Protein AF-A0A9D3Z252-F1 (afdb_monomer_lite)

Sequence (325 aa):
MADLLHVSDSSVKRRLRTFGLKLRQTFSVLSNDALDDLVREVTQGNPSLGQRMVQGLLQSRGHKVQRQRVADSLIRVDAAAVALRWCHSIRRPVYKVAAPNSLWHIDGNHKLIRVRSDKGRKNTGVGAFMISYQGPGRGSFITGKSVHNQTIKRLWRDMYSACTNVFHQLFQQLEETSRLDLSSEVHMWCLHLVYVPLIQRALDRFRDRWNCHRLSEERGRTPTQLYLQGMIEHAGRGHRGVDDMFFEPQEEQLSVSEEDYGEDEEAPVASANDDKLQVSSVTMPIDHEQMAELTNIIRPLYSEDGLAVDLFEQAVSFCSQALNI

Foldseek 3Di:
DCVVVVHDPVVVVVVCVVVVNDPPPDQDPDDLVRLLVLLLVVCVVPLLDDLVRSQVVCVVVVHHHDSVSSVVSNCVNCVPSVVVNVVPDLDDDDDDAPFPQREDEDDDDDDGQAYEDEPDPPCVVVVVVQCVVVHHPPNSYHYDHVSVVRVVVVVVVCCCVQAVVVVVVVVVVCVVVVVADPVDLLLVVLCCVQCVVLSVVSVVVCVVCQQCAFDVVVVGHGVVRRNVVRLVVCAPVPPCSSPVVPDPPDVVVPPPDPVVPDPPPVPPPPPPPPPPPPPPDSDDLADPVLVVVLCVVQDNVPDPVSNCSVSSSVSSVSSCVRVVD

Structure (mmCIF, N/CA/C/O backbone):
data_AF-A0A9D3Z252-F1
#
_entry.id   AF-A0A9D3Z252-F1
#
loop_
_atom_site.group_PDB
_atom_site.id
_atom_site.type_symbol
_atom_site.label_atom_id
_atom_site.label_alt_id
_atom_site.label_comp_id
_atom_site.label_asym_id
_atom_site.label_entity_id
_atom_site.label_seq_id
_atom_site.pdbx_PDB_ins_code
_atom_site.Cartn_x
_atom_site.Cartn_y
_atom_site.Cartn_z
_atom_site.occupancy
_atom_site.B_iso_or_equiv
_atom_site.auth_seq_id
_atom_site.auth_comp_id
_atom_site.auth_asym_id
_atom_site.auth_atom_id
_atom_site.pdbx_PDB_model_num
ATOM 1 N N . MET A 1 1 ? -33.526 -7.708 3.276 1.00 54.16 1 MET A N 1
ATOM 2 C CA . MET A 1 1 ? -34.350 -7.398 4.471 1.00 54.16 1 MET A CA 1
ATOM 3 C C . MET A 1 1 ? -35.097 -6.078 4.282 1.00 54.16 1 MET A C 1
ATOM 5 O O . MET A 1 1 ? -36.293 -6.078 4.503 1.00 54.16 1 MET A O 1
ATOM 9 N N . ALA A 1 2 ? -34.447 -5.000 3.822 1.00 59.88 2 ALA A N 1
ATOM 10 C CA . ALA A 1 2 ? -35.113 -3.736 3.476 1.00 59.88 2 ALA A CA 1
ATOM 11 C C . ALA A 1 2 ? -36.155 -3.880 2.350 1.00 59.88 2 ALA A C 1
ATOM 13 O O . ALA A 1 2 ? -37.301 -3.484 2.543 1.00 59.88 2 ALA A O 1
ATOM 14 N N . ASP A 1 3 ? -35.807 -4.578 1.263 1.00 64.50 3 ASP A N 1
ATOM 15 C CA . ASP A 1 3 ? -36.747 -4.861 0.163 1.00 64.50 3 ASP A CA 1
ATOM 16 C C . ASP A 1 3 ? -37.937 -5.726 0.599 1.00 64.50 3 ASP A C 1
ATOM 18 O O . ASP A 1 3 ? -39.068 -5.480 0.203 1.00 64.50 3 ASP A O 1
ATOM 22 N N . LEU A 1 4 ? -37.689 -6.705 1.477 1.00 75.62 4 LEU A N 1
ATOM 23 C CA . LEU A 1 4 ? -38.718 -7.588 2.041 1.00 75.62 4 LEU A CA 1
ATOM 24 C C . LEU A 1 4 ? -39.701 -6.828 2.950 1.00 75.62 4 LEU A C 1
ATOM 26 O O . LEU A 1 4 ? -40.851 -7.219 3.096 1.00 75.62 4 LEU A O 1
ATOM 30 N N . LEU A 1 5 ? -39.223 -5.764 3.597 1.00 79.00 5 LEU A N 1
ATOM 31 C CA . LEU A 1 5 ? -39.992 -4.941 4.526 1.00 79.00 5 LEU A CA 1
ATOM 32 C C . LEU A 1 5 ? -40.543 -3.670 3.860 1.00 79.00 5 LEU A C 1
ATOM 34 O O . LEU A 1 5 ? -41.139 -2.853 4.555 1.00 79.00 5 LEU A O 1
ATOM 38 N N . HIS A 1 6 ? -40.330 -3.486 2.549 1.00 83.56 6 HIS A N 1
ATOM 39 C CA . HIS A 1 6 ? -40.709 -2.290 1.787 1.00 83.56 6 HIS A CA 1
ATOM 40 C C . HIS A 1 6 ? -40.302 -0.966 2.461 1.00 83.56 6 HIS A C 1
ATOM 42 O O . HIS A 1 6 ? -41.039 0.019 2.446 1.00 83.56 6 HIS A O 1
ATOM 48 N N . VAL A 1 7 ? -39.115 -0.931 3.069 1.00 89.06 7 VAL A N 1
ATOM 49 C CA . VAL A 1 7 ? -38.575 0.260 3.743 1.00 89.06 7 VAL A CA 1
ATOM 50 C C . VAL A 1 7 ? -37.171 0.568 3.254 1.00 89.06 7 VAL A C 1
ATOM 52 O O . VAL A 1 7 ? -36.450 -0.311 2.794 1.00 89.06 7 VAL A O 1
ATOM 55 N N . SER A 1 8 ? -36.748 1.824 3.412 1.00 81.88 8 SER A N 1
ATOM 56 C CA . SER A 1 8 ? -35.377 2.215 3.093 1.00 81.88 8 SER A CA 1
ATOM 57 C C . SER A 1 8 ? -34.360 1.497 3.984 1.00 81.88 8 SER A C 1
ATOM 59 O O . SER A 1 8 ? -34.575 1.295 5.184 1.00 81.88 8 SER A O 1
ATOM 61 N N . ASP A 1 9 ? -33.203 1.172 3.412 1.00 68.12 9 ASP A N 1
ATOM 62 C CA . ASP A 1 9 ? -32.090 0.516 4.108 1.00 68.12 9 ASP A CA 1
ATOM 63 C C . ASP A 1 9 ? -31.630 1.329 5.342 1.00 68.12 9 ASP A C 1
ATOM 65 O O . ASP A 1 9 ? -31.300 0.787 6.402 1.00 68.12 9 ASP A O 1
ATOM 69 N N . SER A 1 10 ? -31.730 2.659 5.247 1.00 72.75 10 SER A N 1
ATOM 70 C CA . SER A 1 10 ? -31.522 3.618 6.338 1.00 72.75 10 SER A CA 1
ATOM 71 C C . SER A 1 10 ? -32.511 3.433 7.492 1.00 72.75 10 SER A C 1
ATOM 73 O O . SER A 1 10 ? -32.122 3.517 8.658 1.00 72.75 10 SER A O 1
ATOM 75 N N . SER A 1 11 ? -33.780 3.135 7.195 1.00 80.06 11 SER A N 1
ATOM 76 C CA . SER A 1 11 ? -34.806 2.877 8.211 1.00 80.06 11 SER A CA 1
ATOM 77 C C . SER A 1 11 ? -34.541 1.580 8.966 1.00 80.06 11 SER A C 1
ATOM 79 O O . SER A 1 11 ? -34.680 1.558 10.190 1.00 80.06 11 SER A O 1
ATOM 81 N N . VAL A 1 12 ? -34.089 0.532 8.271 1.00 75.94 12 VAL A N 1
ATOM 82 C CA . VAL A 1 12 ? -33.684 -0.738 8.893 1.00 75.94 12 VAL A CA 1
ATOM 83 C C . VAL A 1 12 ? -32.469 -0.525 9.797 1.00 75.94 12 VAL A C 1
ATOM 85 O O . VAL A 1 12 ? -32.511 -0.871 10.975 1.00 75.94 12 VAL A O 1
ATOM 88 N N . LYS A 1 13 ? -31.411 0.132 9.299 1.00 72.12 13 LYS A N 1
ATOM 89 C CA . LYS A 1 13 ? -30.195 0.439 10.080 1.00 72.12 13 LYS A CA 1
ATOM 90 C C . LYS A 1 13 ? -30.473 1.340 11.286 1.00 72.12 13 LYS A C 1
ATOM 92 O O . LYS A 1 13 ? -29.833 1.187 12.326 1.00 72.12 13 LYS A O 1
ATOM 97 N N . ARG A 1 14 ? -31.416 2.280 11.168 1.00 79.06 14 ARG A N 1
ATOM 98 C CA . ARG A 1 14 ? -31.871 3.126 12.281 1.00 79.06 14 ARG A CA 1
ATOM 99 C C . ARG A 1 14 ? -32.615 2.302 13.329 1.00 79.06 14 ARG A C 1
ATOM 101 O O . ARG A 1 14 ? -32.249 2.369 14.492 1.00 79.06 14 ARG A O 1
ATOM 108 N N . ARG A 1 15 ? -33.594 1.483 12.922 1.00 78.00 15 ARG A N 1
ATOM 109 C CA . ARG A 1 15 ? -34.358 0.598 13.823 1.00 78.00 15 ARG A CA 1
ATOM 110 C C . ARG A 1 15 ? -33.442 -0.381 14.558 1.00 78.00 15 ARG A C 1
ATOM 112 O O . ARG A 1 15 ? -33.569 -0.531 15.766 1.00 78.00 15 ARG A O 1
ATOM 119 N N . LEU A 1 16 ? -32.480 -0.979 13.854 1.00 75.44 16 LEU A N 1
ATOM 120 C CA . LEU A 1 16 ? -31.465 -1.851 14.449 1.00 75.44 16 LEU A CA 1
ATOM 121 C C . LEU A 1 16 ? -30.663 -1.130 15.545 1.00 75.44 16 LEU A C 1
ATOM 123 O O . LEU A 1 16 ? -30.487 -1.679 16.627 1.00 75.44 16 LEU A O 1
ATOM 127 N N . ARG A 1 17 ? -30.256 0.127 15.314 1.00 74.81 17 ARG A N 1
ATOM 128 C CA . ARG A 1 17 ? -29.604 0.963 16.338 1.00 74.81 17 ARG A CA 1
ATOM 129 C C . ARG A 1 17 ? -30.532 1.293 17.512 1.00 74.81 17 ARG A C 1
ATOM 131 O O . ARG A 1 17 ? -30.117 1.133 18.652 1.00 74.81 17 ARG A O 1
ATOM 138 N N . THR A 1 18 ? -31.779 1.691 17.249 1.00 83.88 18 THR A N 1
ATOM 139 C CA . THR A 1 18 ? -32.772 2.045 18.283 1.00 83.88 18 THR A CA 1
ATOM 140 C C . THR A 1 18 ? -33.078 0.885 19.230 1.00 83.88 18 THR A C 1
ATOM 142 O O . THR A 1 18 ? -33.232 1.103 20.424 1.00 83.88 18 THR A O 1
ATOM 145 N N . PHE A 1 19 ? -33.140 -0.344 18.715 1.00 79.44 19 PHE A N 1
ATOM 146 C CA . PHE A 1 19 ? -33.404 -1.539 19.523 1.00 79.44 19 PHE A CA 1
ATOM 147 C C . PHE A 1 19 ? -32.130 -2.217 20.054 1.00 79.44 19 PHE A C 1
ATOM 149 O O . PHE A 1 19 ? -32.208 -3.315 20.595 1.00 79.44 19 PHE A O 1
ATOM 156 N N . GLY A 1 20 ? -30.947 -1.612 19.876 1.00 65.88 20 GLY A N 1
ATOM 157 C CA . GLY A 1 20 ? -29.674 -2.208 20.301 1.00 65.88 20 GLY A CA 1
ATOM 158 C C . GLY A 1 20 ? -29.298 -3.498 19.554 1.00 65.88 20 GLY A C 1
ATOM 159 O O . GLY A 1 20 ? -28.381 -4.209 19.961 1.00 65.88 20 GLY A O 1
ATOM 160 N N . LEU A 1 21 ? -29.976 -3.800 18.445 1.00 64.94 21 LEU A N 1
ATOM 161 C CA . LEU A 1 21 ? -29.757 -4.984 17.622 1.00 64.94 21 LEU A CA 1
ATOM 162 C C . LEU A 1 21 ? -28.558 -4.741 16.701 1.00 64.94 21 LEU A C 1
ATOM 164 O O . LEU A 1 21 ? -28.658 -4.129 15.635 1.00 64.94 21 LEU A O 1
ATOM 168 N N . LYS A 1 22 ? -27.381 -5.224 17.098 1.00 55.50 22 LYS A N 1
ATOM 169 C CA . LYS A 1 22 ? -26.180 -5.140 16.259 1.00 55.50 22 LYS A CA 1
ATOM 170 C C . LYS A 1 22 ? -26.263 -6.205 15.155 1.00 55.50 22 LYS A C 1
ATOM 172 O O . LYS A 1 22 ? -26.254 -7.389 15.456 1.00 55.50 22 LYS A O 1
ATOM 177 N N . LEU A 1 23 ? -26.171 -5.828 13.872 1.00 52.38 23 LEU A N 1
ATOM 178 C CA . LEU A 1 23 ? -25.922 -6.761 12.736 1.00 52.38 23 LEU A CA 1
ATOM 179 C C . LEU A 1 23 ? -24.658 -7.638 12.936 1.00 52.38 23 LEU A C 1
ATOM 181 O O . LEU A 1 23 ? -24.450 -8.654 12.265 1.00 52.38 23 LEU A O 1
ATOM 185 N N . ARG A 1 24 ? -23.780 -7.213 13.856 1.00 46.78 24 ARG A N 1
ATOM 186 C CA . ARG A 1 24 ? -22.581 -7.924 14.319 1.00 46.78 24 ARG A CA 1
ATOM 187 C C . ARG A 1 24 ? -22.877 -9.073 15.296 1.00 46.78 24 ARG A C 1
ATOM 189 O O . ARG A 1 24 ? -22.020 -9.935 15.452 1.00 46.78 24 ARG A O 1
ATOM 196 N N . GLN A 1 25 ? -24.058 -9.143 15.909 1.00 50.38 25 GLN A N 1
ATOM 197 C CA . GLN A 1 25 ? -24.448 -10.242 16.794 1.00 50.38 25 GLN A CA 1
ATOM 198 C C . GLN A 1 25 ? -25.076 -11.382 15.999 1.00 50.38 25 GLN A C 1
ATOM 200 O O . GLN A 1 25 ? -26.289 -11.456 15.854 1.00 50.38 25 GLN A O 1
ATOM 205 N N . THR A 1 26 ? -24.224 -12.246 15.458 1.00 61.97 26 THR A N 1
ATOM 206 C CA . THR A 1 26 ? -24.407 -13.711 15.420 1.00 61.97 26 THR A CA 1
ATOM 207 C C . THR A 1 26 ? -23.251 -14.277 14.607 1.00 61.97 26 THR A C 1
ATOM 209 O O . THR A 1 26 ? -23.408 -14.732 13.477 1.00 61.97 26 THR A O 1
ATOM 212 N N . PHE A 1 27 ? -22.032 -14.207 15.155 1.00 64.12 27 PHE A N 1
ATOM 213 C CA . PHE A 1 27 ? -21.094 -15.265 14.794 1.00 64.12 27 PHE A CA 1
ATOM 214 C C . PHE A 1 27 ? -21.720 -16.568 15.277 1.00 64.12 27 PHE A C 1
ATOM 216 O O . PHE A 1 27 ? -22.252 -16.624 16.387 1.00 64.12 27 PHE A O 1
ATOM 223 N N . SER A 1 28 ? -21.725 -17.582 14.425 1.00 71.50 28 SER A N 1
ATOM 224 C CA . SER A 1 28 ? -22.259 -18.880 14.800 1.00 71.50 28 SER A CA 1
ATOM 225 C C . SER A 1 28 ? -21.453 -19.404 15.986 1.00 71.50 28 SER A C 1
ATOM 227 O O . SER A 1 28 ? -20.218 -19.402 15.955 1.00 71.50 28 SER A O 1
ATOM 229 N N . VAL A 1 29 ? -22.147 -19.844 17.036 1.00 78.31 29 VAL A N 1
ATOM 230 C CA . VAL A 1 29 ? -21.524 -20.534 18.169 1.00 78.31 29 VAL A CA 1
ATOM 231 C C . VAL A 1 29 ? -21.153 -21.938 17.691 1.00 78.31 29 VAL A C 1
ATOM 233 O O . VAL A 1 29 ? -21.894 -22.895 17.867 1.00 78.31 29 VAL A O 1
ATOM 236 N N . LEU A 1 30 ? -20.034 -22.028 16.979 1.00 80.75 30 LEU A N 1
ATOM 237 C CA . LEU A 1 30 ? -19.438 -23.274 16.506 1.00 80.75 30 LEU A CA 1
ATOM 238 C C . LEU A 1 30 ? -18.224 -23.587 17.372 1.00 80.75 30 LEU A C 1
ATOM 240 O O . LEU A 1 30 ? -17.399 -22.694 17.594 1.00 80.75 30 LEU A O 1
ATOM 244 N N . SER A 1 31 ? -18.085 -24.834 17.822 1.00 87.81 31 SER A N 1
ATOM 245 C CA . SER A 1 31 ? -16.831 -25.328 18.399 1.00 87.81 31 SER A CA 1
ATOM 246 C C . SER A 1 31 ? -15.742 -25.397 17.321 1.00 87.81 31 SER A C 1
ATOM 248 O O . SER A 1 31 ? -16.026 -25.274 16.128 1.00 87.81 31 SER A O 1
ATOM 250 N N . ASN A 1 32 ? -14.477 -25.531 17.726 1.00 87.62 32 ASN A N 1
ATOM 251 C CA . ASN A 1 32 ? -13.391 -25.699 16.757 1.00 87.62 32 ASN A CA 1
ATOM 252 C C . ASN A 1 32 ? -13.517 -27.027 16.001 1.00 87.62 32 ASN A C 1
ATOM 254 O O . ASN A 1 32 ? -13.321 -27.022 14.794 1.00 87.62 32 ASN A O 1
ATOM 258 N N . ASP A 1 33 ? -13.951 -28.103 16.661 1.00 87.69 33 ASP A N 1
ATOM 259 C CA . ASP A 1 33 ? -14.134 -29.410 16.015 1.00 87.69 33 ASP A CA 1
ATOM 260 C C . ASP A 1 33 ? -15.256 -29.373 14.966 1.00 87.69 33 ASP A C 1
ATOM 262 O O . ASP A 1 33 ? -15.054 -29.770 13.822 1.00 87.69 33 ASP A O 1
ATOM 266 N N . ALA A 1 34 ? -16.406 -28.774 15.305 1.00 87.56 34 ALA A N 1
ATOM 267 C CA . ALA A 1 34 ? -17.514 -28.613 14.362 1.00 87.56 34 ALA A CA 1
ATOM 268 C C . ALA A 1 34 ? -17.144 -27.700 13.180 1.00 87.56 34 ALA A C 1
ATOM 270 O O . ALA A 1 34 ? -17.609 -27.896 12.058 1.00 87.56 34 ALA A O 1
ATOM 271 N N . LEU A 1 35 ? -16.300 -26.691 13.421 1.00 89.88 35 LEU A N 1
ATOM 272 C CA . LEU A 1 35 ? -15.763 -25.847 12.359 1.00 89.88 35 LEU A CA 1
ATOM 273 C C . LEU A 1 35 ? -14.810 -26.631 11.450 1.00 89.88 35 LEU A C 1
ATOM 275 O O . LEU A 1 35 ? -14.891 -26.485 10.234 1.00 89.88 35 LEU A O 1
ATOM 279 N N . ASP A 1 36 ? -13.935 -27.453 12.020 1.00 91.56 36 ASP A N 1
ATOM 280 C CA . ASP A 1 36 ? -12.964 -28.252 11.275 1.00 91.56 36 ASP A CA 1
ATOM 281 C C . ASP A 1 36 ? -13.663 -29.299 10.394 1.00 91.56 36 ASP A C 1
ATOM 283 O O . ASP A 1 36 ? -13.265 -29.490 9.245 1.00 91.56 36 ASP A O 1
ATOM 287 N N . ASP A 1 37 ? -14.758 -29.897 10.869 1.00 90.44 37 ASP A N 1
ATOM 288 C CA . ASP A 1 37 ? -15.585 -30.811 10.075 1.00 90.44 37 ASP A CA 1
ATOM 289 C C . ASP A 1 37 ? -16.269 -30.104 8.900 1.00 90.44 37 ASP A C 1
ATOM 291 O O . ASP A 1 37 ? -16.193 -30.579 7.764 1.00 90.44 37 ASP A O 1
ATOM 295 N N . LEU A 1 38 ? -16.847 -28.920 9.134 1.00 87.81 38 LEU A N 1
ATOM 296 C CA . LEU A 1 38 ? -17.427 -28.092 8.072 1.00 87.81 38 LEU A CA 1
ATOM 297 C C . LEU A 1 38 ? -16.374 -27.644 7.053 1.00 87.81 38 LEU A C 1
ATOM 299 O O . LEU A 1 38 ? -16.632 -27.652 5.850 1.00 87.81 38 LEU A O 1
ATOM 303 N N . VAL A 1 39 ? -15.182 -27.244 7.507 1.00 86.00 39 VAL A N 1
ATOM 304 C CA . VAL A 1 39 ? -14.082 -26.869 6.610 1.00 86.00 39 VAL A CA 1
ATOM 305 C C . VAL A 1 39 ? -13.630 -28.077 5.796 1.00 86.00 39 VAL A C 1
ATOM 307 O O . VAL A 1 39 ? -13.455 -27.925 4.590 1.00 86.00 39 VAL A O 1
ATOM 310 N N . ARG A 1 40 ? -13.503 -29.262 6.408 1.00 87.12 40 ARG A N 1
ATOM 311 C CA . ARG A 1 40 ? -13.132 -30.509 5.721 1.00 87.12 40 ARG A CA 1
ATOM 312 C C . ARG A 1 40 ? -14.150 -30.892 4.649 1.00 87.12 40 ARG A C 1
ATOM 314 O O . ARG A 1 40 ? -13.764 -31.286 3.555 1.00 87.12 40 ARG A O 1
ATOM 321 N N . GLU A 1 41 ? -15.436 -30.722 4.929 1.00 86.00 41 GLU A N 1
ATOM 322 C CA . GLU A 1 41 ? -16.510 -30.960 3.962 1.00 86.00 41 GLU A CA 1
ATOM 323 C C . GLU A 1 41 ? -16.459 -29.958 2.791 1.00 86.00 41 GLU A C 1
ATOM 325 O O . GLU A 1 41 ? -16.575 -30.335 1.627 1.00 86.00 41 GLU A O 1
ATOM 330 N N . VAL A 1 42 ? -16.216 -28.674 3.077 1.00 81.69 42 VAL A N 1
ATOM 331 C CA . VAL A 1 42 ? -16.090 -27.624 2.050 1.00 81.69 42 VAL A CA 1
ATOM 332 C C . VAL A 1 42 ? -14.848 -27.828 1.172 1.00 81.69 42 VAL A C 1
ATOM 334 O O . VAL A 1 42 ? -14.870 -27.498 -0.017 1.00 81.69 42 VAL A O 1
ATOM 337 N N . THR A 1 43 ? -13.758 -28.365 1.724 1.00 77.38 43 THR A N 1
ATOM 338 C CA . THR A 1 43 ? -12.497 -28.577 0.998 1.00 77.38 43 THR A CA 1
ATOM 339 C C . THR A 1 43 ? -12.408 -29.920 0.272 1.00 77.38 43 THR A C 1
ATOM 341 O O . THR A 1 43 ? -11.592 -30.025 -0.646 1.00 77.38 43 THR A O 1
ATOM 344 N N . GLN A 1 44 ? -13.274 -30.898 0.580 1.00 73.38 44 GLN A N 1
ATOM 345 C CA . GLN A 1 44 ? -13.283 -32.252 -0.012 1.00 73.38 44 GLN A CA 1
ATOM 346 C C . GLN A 1 44 ? -13.399 -32.296 -1.550 1.00 73.38 44 GLN A C 1
ATOM 348 O O . GLN A 1 44 ? -13.062 -33.311 -2.152 1.00 73.38 44 GLN A O 1
ATOM 353 N N . GLY A 1 45 ? -13.807 -31.205 -2.209 1.00 64.25 45 GLY A N 1
ATOM 354 C CA . GLY A 1 45 ? -13.849 -31.100 -3.676 1.00 64.25 45 GLY A CA 1
ATOM 355 C C . GLY A 1 45 ? -12.789 -30.193 -4.311 1.00 64.25 45 GLY A C 1
ATOM 356 O O . GLY A 1 45 ? -12.629 -30.221 -5.526 1.00 64.25 45 GLY A O 1
ATOM 357 N N . ASN A 1 46 ? -12.080 -29.370 -3.529 1.00 65.12 46 ASN A N 1
ATOM 358 C CA . ASN A 1 46 ? -11.078 -28.422 -4.029 1.00 65.12 46 ASN A CA 1
ATOM 359 C C . ASN A 1 46 ? -10.047 -28.087 -2.929 1.00 65.12 46 ASN A C 1
ATOM 361 O O . ASN A 1 46 ? -10.201 -27.096 -2.207 1.00 65.12 46 ASN A O 1
ATOM 365 N N . PRO A 1 47 ? -8.934 -28.835 -2.838 1.00 65.12 47 PRO A N 1
ATOM 366 C CA . PRO A 1 47 ? -7.878 -28.589 -1.849 1.00 65.12 47 PRO A CA 1
ATOM 367 C C . PRO A 1 47 ? -7.198 -27.217 -1.989 1.00 65.12 47 PRO A C 1
ATOM 369 O O . PRO A 1 47 ? -6.470 -26.777 -1.108 1.00 65.12 47 PRO A O 1
ATOM 372 N N . SER A 1 48 ? -7.415 -26.501 -3.095 1.00 64.19 48 SER A N 1
ATOM 373 C CA . SER A 1 48 ? -6.841 -25.180 -3.372 1.00 64.19 48 SER A CA 1
ATOM 374 C C . SER A 1 48 ? -7.655 -24.005 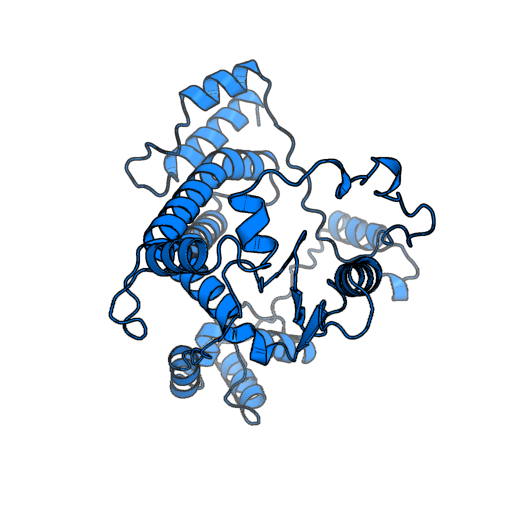-2.811 1.00 64.19 48 SER A C 1
ATOM 376 O O . SER A 1 48 ? -7.209 -22.859 -2.926 1.00 64.19 48 SER A O 1
ATOM 378 N N . LEU A 1 49 ? -8.820 -24.253 -2.193 1.00 69.19 49 LEU A N 1
ATOM 379 C CA . LEU A 1 49 ? -9.685 -23.201 -1.654 1.00 69.19 49 LEU A CA 1
ATOM 380 C C . LEU A 1 49 ? -8.962 -22.383 -0.575 1.00 69.19 49 LEU A C 1
ATOM 382 O O . LEU A 1 49 ? -8.536 -22.886 0.462 1.00 69.19 49 LEU A O 1
ATOM 386 N N . GLY A 1 50 ? -8.815 -21.084 -0.835 1.00 68.88 50 GLY A N 1
ATOM 387 C CA . GLY A 1 50 ? -8.223 -20.143 0.110 1.00 68.88 50 GLY A CA 1
ATOM 388 C C . GLY A 1 50 ? -9.212 -19.695 1.188 1.00 68.88 50 GLY A C 1
ATOM 389 O O . GLY A 1 50 ? -10.427 -19.741 0.999 1.00 68.88 50 GLY A O 1
ATOM 390 N N . GLN A 1 51 ? -8.676 -19.154 2.284 1.00 79.06 51 GLN A N 1
ATOM 391 C CA . GLN A 1 51 ? -9.418 -18.673 3.459 1.00 79.06 51 GLN A CA 1
ATOM 392 C C . GLN A 1 51 ? -10.678 -17.854 3.119 1.00 79.06 51 GLN A C 1
ATOM 394 O O . GLN A 1 51 ? -11.744 -18.109 3.668 1.00 79.06 51 GLN A O 1
ATOM 399 N N . ARG A 1 52 ? -10.579 -16.893 2.189 1.00 73.12 52 ARG A N 1
ATOM 400 C CA . ARG A 1 52 ? -11.712 -16.043 1.776 1.00 73.12 52 ARG A CA 1
ATOM 401 C C . ARG A 1 52 ? -12.853 -16.827 1.127 1.00 73.12 52 ARG A C 1
ATOM 403 O O . ARG A 1 52 ? -14.013 -16.507 1.353 1.00 73.12 52 ARG A O 1
ATOM 410 N N . MET A 1 53 ? -12.526 -17.829 0.316 1.00 76.31 53 MET A N 1
ATOM 411 C CA . MET A 1 53 ? -13.529 -18.623 -0.391 1.00 76.31 53 MET A CA 1
ATOM 412 C C . MET A 1 53 ? -14.212 -19.603 0.562 1.00 76.31 53 MET A C 1
ATOM 414 O O . MET A 1 53 ? -15.430 -19.721 0.534 1.00 76.31 53 MET A O 1
ATOM 418 N N . VAL A 1 54 ? -13.445 -20.213 1.470 1.00 79.38 54 VAL A N 1
ATOM 419 C CA . VAL A 1 54 ? -13.987 -21.057 2.547 1.00 79.38 54 VAL A CA 1
ATOM 420 C C . VAL A 1 54 ? -14.914 -20.246 3.449 1.00 79.38 54 VAL A C 1
ATOM 422 O O . VAL A 1 54 ? -16.025 -20.678 3.727 1.00 79.38 54 VAL A O 1
ATOM 425 N N . GLN A 1 55 ? -14.518 -19.030 3.831 1.00 77.69 55 GLN A N 1
ATOM 426 C CA . GLN A 1 55 ? -15.372 -18.138 4.613 1.00 77.69 55 GLN A CA 1
ATOM 427 C C . GLN A 1 55 ? -16.675 -17.785 3.876 1.00 77.69 55 GLN A C 1
ATOM 429 O O . GLN A 1 55 ? -17.741 -17.813 4.484 1.00 77.69 55 GLN A O 1
ATOM 434 N N . GLY A 1 56 ? -16.609 -17.500 2.571 1.00 72.81 56 GLY A N 1
ATOM 435 C CA . GLY A 1 56 ? -17.797 -17.247 1.751 1.00 72.81 56 GLY A CA 1
ATOM 436 C C . GLY A 1 56 ? -18.722 -18.464 1.637 1.00 72.81 56 GLY A C 1
ATOM 437 O O . GLY A 1 56 ? -19.939 -18.319 1.712 1.00 72.81 56 GLY A O 1
ATOM 438 N N . LEU A 1 57 ? -18.162 -19.671 1.523 1.00 80.56 57 LEU A N 1
ATOM 439 C CA . LEU A 1 57 ? -18.932 -20.917 1.468 1.00 80.56 57 LEU A CA 1
ATOM 440 C C . LEU A 1 57 ? -19.592 -21.239 2.811 1.00 80.56 57 LEU A C 1
ATOM 442 O O . LEU A 1 57 ? -20.781 -21.547 2.840 1.00 80.56 57 LEU A O 1
ATOM 446 N N . LEU A 1 58 ? -18.871 -21.079 3.922 1.00 82.94 58 LEU A N 1
ATOM 447 C CA . LEU A 1 58 ? -19.450 -21.188 5.264 1.00 82.94 58 LEU A CA 1
ATOM 448 C C . LEU A 1 58 ? -20.599 -20.189 5.442 1.00 82.94 58 LEU A C 1
ATOM 450 O O . LEU A 1 58 ? -21.674 -20.566 5.901 1.00 82.94 58 LEU A O 1
ATOM 454 N N . GLN A 1 59 ? -20.417 -18.951 4.976 1.00 80.31 59 GLN A N 1
ATOM 455 C CA . GLN A 1 59 ? -21.460 -17.931 5.019 1.00 80.31 59 GLN A CA 1
ATOM 456 C C . GLN A 1 59 ? -22.672 -18.297 4.151 1.00 80.31 59 GLN A C 1
ATOM 458 O O . GLN A 1 59 ? -23.804 -18.092 4.584 1.00 80.31 59 GLN A O 1
ATOM 463 N N . SER A 1 60 ? -22.462 -18.886 2.967 1.00 75.81 60 SER A N 1
ATOM 464 C CA . SER A 1 60 ? -23.553 -19.384 2.113 1.00 75.81 60 SER A CA 1
ATOM 465 C C . SER A 1 60 ? -24.343 -20.532 2.753 1.00 75.81 60 SER A C 1
ATOM 467 O O . SER A 1 60 ? -25.530 -20.684 2.491 1.00 75.81 60 SER A O 1
ATOM 469 N N . ARG A 1 61 ? -23.702 -21.290 3.650 1.00 81.31 61 ARG A N 1
ATOM 470 C CA . ARG A 1 61 ? -24.314 -22.353 4.460 1.00 81.31 61 ARG A CA 1
ATOM 471 C C . ARG A 1 61 ? -24.924 -21.838 5.771 1.00 81.31 61 ARG A C 1
ATOM 473 O O . ARG A 1 61 ? -25.313 -22.629 6.619 1.00 81.31 61 ARG A O 1
ATOM 480 N N . GLY A 1 62 ? -24.998 -20.519 5.959 1.00 78.12 62 GLY A N 1
ATOM 481 C CA . GLY A 1 62 ? -25.571 -19.896 7.155 1.00 78.12 62 GLY A CA 1
ATOM 482 C C . GLY A 1 62 ? -24.615 -19.801 8.348 1.00 78.12 62 GLY A C 1
ATOM 483 O O . GLY A 1 62 ? -25.012 -19.325 9.411 1.00 78.12 62 GLY A O 1
ATOM 484 N N . HIS A 1 63 ? -23.348 -20.193 8.188 1.00 82.12 63 HIS A N 1
ATOM 485 C CA . HIS A 1 63 ? -22.339 -20.115 9.239 1.00 82.12 63 HIS A CA 1
ATOM 486 C C . HIS A 1 63 ? -21.477 -18.865 9.095 1.00 82.12 63 HIS A C 1
ATOM 488 O O . HIS A 1 63 ? -20.649 -18.734 8.193 1.00 82.12 63 HIS A O 1
ATOM 494 N N . LYS A 1 64 ? -21.627 -17.936 10.036 1.00 80.38 64 LYS A N 1
ATOM 495 C CA . LYS A 1 64 ? -20.803 -16.729 10.100 1.00 80.38 64 LYS A CA 1
ATOM 496 C C . LYS A 1 64 ? -19.679 -16.961 11.102 1.00 80.38 64 LYS A C 1
ATOM 498 O O . LYS A 1 64 ? -19.919 -16.975 12.304 1.00 80.38 64 LYS A O 1
ATOM 503 N N . VAL A 1 65 ? -18.455 -17.143 10.612 1.00 78.94 65 VAL A N 1
ATOM 504 C CA . VAL A 1 65 ? -17.286 -17.509 11.433 1.00 78.94 65 VAL A CA 1
ATOM 505 C C . VAL A 1 65 ? -16.194 -16.447 11.320 1.00 78.94 65 VAL A C 1
ATOM 507 O O . VAL A 1 65 ? -16.018 -15.827 10.264 1.00 78.94 65 VAL A O 1
ATOM 510 N N . GLN A 1 66 ? -15.465 -16.217 12.415 1.00 77.31 66 GLN A N 1
ATOM 511 C CA . GLN A 1 66 ? -14.324 -15.307 12.439 1.00 77.31 66 GLN A CA 1
ATOM 512 C C . GLN A 1 66 ? -13.253 -15.754 11.440 1.00 77.31 66 GLN A C 1
ATOM 514 O O . GLN A 1 66 ? -12.908 -16.932 11.349 1.00 77.31 66 GLN A O 1
ATOM 519 N N . ARG A 1 67 ? -12.675 -14.785 10.724 1.00 74.50 67 ARG A N 1
ATOM 520 C CA . ARG A 1 67 ? -11.656 -15.030 9.698 1.00 74.50 67 ARG A CA 1
ATOM 521 C C . ARG A 1 67 ? -10.447 -15.794 10.256 1.00 74.50 67 ARG A C 1
ATOM 523 O O . ARG A 1 67 ? -9.969 -16.716 9.595 1.00 74.50 67 ARG A O 1
ATOM 530 N N . GLN A 1 68 ? -10.008 -15.453 11.468 1.00 74.44 68 GLN A N 1
ATOM 531 C CA . GLN A 1 68 ? -8.893 -16.125 12.136 1.00 74.44 68 GLN A CA 1
ATOM 532 C C . GLN A 1 68 ? -9.206 -17.593 12.438 1.00 74.44 68 GLN A C 1
ATOM 534 O O . GLN A 1 68 ? -8.457 -18.468 12.027 1.00 74.44 68 GLN A O 1
ATOM 539 N N . ARG A 1 69 ? -10.387 -17.885 12.997 1.00 83.12 69 ARG A N 1
ATOM 540 C CA . ARG A 1 69 ? -10.809 -19.267 13.276 1.00 83.12 69 ARG A CA 1
ATOM 541 C C . ARG A 1 69 ? -10.865 -20.137 12.022 1.00 83.12 69 ARG A C 1
ATOM 543 O O . ARG A 1 69 ? -10.519 -21.309 12.095 1.00 83.12 69 ARG A O 1
ATOM 550 N N . VAL A 1 70 ? -11.256 -19.571 10.876 1.00 83.38 70 VAL A N 1
ATOM 551 C CA . VAL A 1 70 ? -11.217 -20.267 9.576 1.00 83.38 70 VAL A CA 1
ATOM 552 C C . VAL A 1 70 ? -9.776 -20.502 9.104 1.00 83.38 70 VAL A C 1
ATOM 554 O O . VAL A 1 70 ? -9.497 -21.553 8.539 1.00 83.38 70 VAL A O 1
ATOM 557 N N . ALA A 1 71 ? -8.851 -19.561 9.330 1.00 79.75 71 ALA A N 1
ATOM 558 C CA . ALA A 1 71 ? -7.430 -19.779 9.033 1.00 79.75 71 ALA A CA 1
ATOM 559 C C . ALA A 1 71 ? -6.831 -20.881 9.910 1.00 79.75 71 ALA A C 1
ATOM 561 O O . ALA A 1 71 ? -6.205 -21.795 9.378 1.00 79.75 71 ALA A O 1
ATOM 562 N N . ASP A 1 72 ? -7.074 -20.826 11.218 1.00 81.38 72 ASP A N 1
ATOM 563 C CA . ASP A 1 72 ? -6.571 -21.828 12.155 1.00 81.38 72 ASP A CA 1
ATOM 564 C C . ASP A 1 72 ? -7.182 -23.204 11.851 1.00 81.38 72 ASP A C 1
ATOM 566 O O . ASP A 1 72 ? -6.479 -24.210 11.855 1.00 81.38 72 ASP A O 1
ATOM 570 N N . SER A 1 73 ? -8.475 -23.246 11.509 1.00 87.25 73 SER A N 1
ATOM 571 C CA . SER A 1 73 ? -9.170 -24.459 11.063 1.00 87.25 73 SER A CA 1
ATOM 572 C C . SER A 1 73 ? -8.571 -25.032 9.780 1.00 87.25 73 SER A C 1
ATOM 574 O O . SER A 1 73 ? -8.277 -26.218 9.717 1.00 87.25 73 SER A O 1
ATOM 576 N N . LEU A 1 74 ? -8.280 -24.199 8.777 1.00 83.44 74 LEU A N 1
ATOM 577 C CA . LEU A 1 74 ? -7.624 -24.649 7.545 1.00 83.44 74 LEU A CA 1
ATOM 578 C C . LEU A 1 74 ? -6.237 -25.250 7.795 1.00 83.44 74 LEU A C 1
ATOM 580 O O . LEU A 1 74 ? -5.868 -26.203 7.115 1.00 83.44 74 LEU A O 1
ATOM 584 N N . ILE A 1 75 ? -5.481 -24.708 8.755 1.00 82.38 75 ILE A N 1
ATOM 585 C CA . ILE A 1 75 ? -4.184 -25.263 9.163 1.00 82.38 75 ILE A CA 1
ATOM 586 C C . ILE A 1 75 ? -4.377 -26.609 9.869 1.00 82.38 75 ILE A C 1
ATOM 588 O O . ILE A 1 75 ? -3.663 -27.556 9.554 1.00 82.38 75 ILE A O 1
ATOM 592 N N . ARG A 1 76 ? -5.352 -26.719 10.782 1.00 85.75 76 ARG A N 1
ATOM 593 C CA . ARG A 1 76 ? -5.654 -27.973 11.494 1.00 85.75 76 ARG A CA 1
ATOM 594 C C . ARG A 1 76 ? -6.184 -29.075 10.573 1.00 85.75 76 ARG A C 1
ATOM 596 O O . ARG A 1 76 ? -5.838 -30.236 10.760 1.00 85.75 76 ARG A O 1
ATOM 603 N N . VAL A 1 77 ? -7.007 -28.721 9.587 1.00 84.94 77 VAL A N 1
ATOM 604 C CA . VAL A 1 77 ? -7.642 -29.666 8.656 1.00 84.94 77 VAL A CA 1
ATOM 605 C C . VAL A 1 77 ? -6.679 -30.120 7.562 1.00 84.94 77 VAL A C 1
ATOM 607 O O . VAL A 1 77 ? -6.665 -31.305 7.237 1.00 84.94 77 VAL A O 1
ATOM 610 N N . ASP A 1 78 ? -5.891 -29.206 6.983 1.00 77.75 78 ASP A N 1
ATOM 611 C CA . ASP A 1 78 ? -4.973 -29.524 5.885 1.00 77.75 78 ASP A CA 1
ATOM 612 C C . ASP A 1 78 ? -3.776 -28.555 5.830 1.00 77.75 78 ASP A C 1
ATOM 614 O O . ASP A 1 78 ? -3.665 -27.667 4.971 1.00 77.75 78 ASP A O 1
ATOM 618 N N . ALA A 1 79 ? -2.845 -28.744 6.769 1.00 77.50 79 ALA A N 1
ATOM 619 C CA . ALA A 1 79 ? -1.594 -27.992 6.831 1.00 77.50 79 ALA A CA 1
ATOM 620 C C . ALA A 1 79 ? -0.768 -28.111 5.537 1.00 77.50 79 ALA A C 1
ATOM 622 O O . ALA A 1 79 ? -0.110 -27.147 5.140 1.00 77.50 79 ALA A O 1
ATOM 623 N N . ALA A 1 80 ? -0.821 -29.259 4.852 1.00 73.06 80 ALA A N 1
ATOM 624 C CA . ALA A 1 80 ? -0.072 -29.497 3.622 1.00 73.06 80 ALA A CA 1
ATOM 625 C C . ALA A 1 80 ? -0.615 -28.651 2.462 1.00 73.06 80 ALA A C 1
ATOM 627 O O . ALA A 1 80 ? 0.162 -27.990 1.772 1.00 73.06 80 ALA A O 1
ATOM 628 N N . ALA A 1 81 ? -1.935 -28.580 2.273 1.00 68.88 81 ALA A N 1
ATOM 629 C CA . ALA A 1 81 ? -2.534 -27.705 1.269 1.00 68.88 81 ALA A CA 1
ATOM 630 C C . ALA A 1 81 ? -2.352 -26.219 1.608 1.00 68.88 81 ALA A C 1
ATOM 632 O O . ALA A 1 81 ? -2.147 -25.404 0.704 1.00 68.88 81 ALA A O 1
ATOM 633 N N . VAL A 1 82 ? -2.381 -25.842 2.894 1.00 67.12 82 VAL A N 1
ATOM 634 C CA . VAL A 1 82 ? -2.020 -24.480 3.329 1.00 67.12 82 VAL A CA 1
ATOM 635 C C . VAL A 1 82 ? -0.575 -24.158 2.947 1.00 67.12 82 VAL A C 1
ATOM 637 O O . VAL A 1 82 ? -0.335 -23.135 2.300 1.00 67.12 82 VAL A O 1
ATOM 640 N N . ALA A 1 83 ? 0.366 -25.046 3.268 1.00 66.81 83 ALA A N 1
ATOM 641 C CA . ALA A 1 83 ? 1.774 -24.884 2.933 1.00 66.81 83 ALA A CA 1
ATOM 642 C C . ALA A 1 83 ? 1.989 -24.826 1.415 1.00 66.81 83 ALA A C 1
ATOM 644 O O . ALA A 1 83 ? 2.648 -23.915 0.931 1.00 66.81 83 ALA A O 1
ATOM 645 N N . LEU A 1 84 ? 1.354 -25.699 0.627 1.00 66.94 84 LEU A N 1
ATOM 646 C CA . LEU A 1 84 ? 1.423 -25.670 -0.840 1.00 66.94 84 LEU A CA 1
ATOM 647 C C . LEU A 1 84 ? 0.892 -24.358 -1.436 1.00 66.94 84 LEU A C 1
ATOM 649 O O . LEU A 1 84 ? 1.410 -23.903 -2.458 1.00 66.94 84 LEU A O 1
ATOM 653 N N . ARG A 1 85 ? -0.100 -23.714 -0.803 1.00 66.38 85 ARG A N 1
ATOM 654 C CA . ARG A 1 85 ? -0.583 -22.373 -1.190 1.00 66.38 85 ARG A CA 1
ATOM 655 C C . ARG A 1 85 ? 0.412 -21.268 -0.835 1.00 66.38 85 ARG A C 1
ATOM 657 O O . ARG A 1 85 ? 0.534 -20.309 -1.597 1.00 66.38 85 ARG A O 1
ATOM 664 N N . TRP A 1 86 ? 1.124 -21.391 0.284 1.00 60.25 86 TRP A N 1
ATOM 665 C CA . TRP A 1 86 ? 2.216 -20.480 0.648 1.00 60.25 86 TRP A CA 1
ATOM 666 C C . TRP A 1 86 ? 3.428 -20.654 -0.276 1.00 60.25 86 TRP A C 1
ATOM 668 O O . TRP A 1 86 ? 4.014 -19.667 -0.721 1.00 60.25 86 TRP A O 1
ATOM 678 N N . CYS A 1 87 ? 3.742 -21.900 -0.635 1.00 55.78 87 CYS A N 1
ATOM 679 C CA . CYS A 1 87 ? 4.831 -22.282 -1.529 1.00 55.78 87 CYS A CA 1
ATOM 680 C C . CYS A 1 87 ? 4.517 -22.040 -3.011 1.00 55.78 87 CYS A C 1
ATOM 682 O O . CYS A 1 87 ? 5.448 -21.982 -3.816 1.00 55.78 87 CYS A O 1
ATOM 684 N N . HIS A 1 88 ? 3.242 -21.859 -3.391 1.00 54.34 88 HIS A N 1
ATOM 685 C CA . HIS A 1 88 ? 2.851 -21.412 -4.730 1.00 54.34 88 HIS A CA 1
ATOM 686 C C . HIS A 1 88 ? 3.290 -19.958 -4.939 1.00 54.34 88 HIS A C 1
ATOM 688 O O . HIS A 1 88 ? 2.541 -18.979 -4.822 1.00 54.34 88 HIS A O 1
ATOM 694 N N . SER A 1 89 ? 4.572 -19.829 -5.255 1.00 49.00 89 SER A N 1
ATOM 695 C CA . SER A 1 89 ? 5.143 -18.629 -5.819 1.00 49.00 89 SER A CA 1
ATOM 696 C C . SER A 1 89 ? 4.575 -18.471 -7.222 1.00 49.00 89 SER A C 1
ATOM 698 O O . SER A 1 89 ? 4.714 -19.348 -8.076 1.00 49.00 89 SER A O 1
ATOM 700 N N . ILE A 1 90 ? 3.894 -17.352 -7.451 1.00 54.25 90 ILE A N 1
ATOM 701 C CA . ILE A 1 90 ? 3.483 -16.937 -8.787 1.00 54.25 90 ILE A CA 1
ATOM 702 C C . ILE A 1 90 ? 4.748 -16.893 -9.657 1.00 54.25 90 ILE A C 1
ATOM 704 O O . ILE A 1 90 ? 5.669 -16.129 -9.355 1.00 54.25 90 ILE A O 1
ATOM 708 N N . ARG A 1 91 ? 4.817 -17.733 -10.700 1.00 50.81 91 ARG A N 1
ATOM 709 C CA . ARG A 1 91 ? 5.950 -17.733 -11.637 1.00 50.81 91 ARG A CA 1
ATOM 710 C C . ARG A 1 91 ? 6.014 -16.378 -12.337 1.00 50.81 91 ARG A C 1
ATOM 712 O O . ARG A 1 91 ? 4.981 -15.852 -12.735 1.00 50.81 91 ARG A O 1
ATOM 719 N N . ARG A 1 92 ? 7.215 -15.818 -12.491 1.00 51.91 92 ARG A N 1
ATOM 720 C CA . ARG A 1 92 ? 7.426 -14.573 -13.241 1.00 51.91 92 ARG A CA 1
ATOM 721 C C . ARG A 1 92 ? 7.210 -14.849 -14.736 1.00 51.91 92 ARG A C 1
ATOM 723 O O . ARG A 1 92 ? 7.955 -15.653 -15.293 1.00 51.91 92 ARG A O 1
ATOM 730 N N . PRO A 1 93 ? 6.226 -14.228 -15.409 1.00 55.34 93 PRO A N 1
ATOM 731 C CA . PRO A 1 93 ? 6.249 -14.167 -16.860 1.00 55.34 93 PRO A CA 1
ATOM 732 C C . PRO A 1 93 ? 7.275 -13.111 -17.290 1.00 55.34 93 PRO A C 1
ATOM 734 O O . PRO A 1 93 ? 7.244 -11.980 -16.803 1.00 55.34 93 PRO A O 1
ATOM 737 N N . VAL A 1 94 ? 8.177 -13.481 -18.200 1.00 58.44 94 VAL A N 1
ATOM 738 C CA . VAL A 1 94 ? 9.114 -12.542 -18.832 1.00 58.44 94 VAL A CA 1
ATOM 739 C C . VAL A 1 94 ? 8.325 -11.676 -19.811 1.00 58.44 94 VAL A C 1
ATOM 741 O O . VAL A 1 94 ? 7.778 -12.185 -20.791 1.00 58.44 94 VAL A O 1
ATOM 744 N N . TYR A 1 95 ? 8.247 -10.372 -19.549 1.00 58.56 95 TYR A N 1
ATOM 745 C CA . TYR A 1 95 ? 7.683 -9.417 -20.500 1.00 58.56 95 TYR A CA 1
ATOM 746 C C . TYR A 1 95 ? 8.777 -8.909 -21.432 1.00 58.56 95 TYR A C 1
ATOM 748 O O . TYR A 1 95 ? 9.831 -8.473 -20.982 1.00 58.56 95 TYR A O 1
ATOM 756 N N . LYS A 1 96 ? 8.496 -8.924 -22.735 1.00 65.12 96 LYS A N 1
ATOM 757 C CA . LYS A 1 96 ? 9.278 -8.200 -23.738 1.00 65.12 96 LYS A CA 1
ATOM 758 C C . LYS A 1 96 ? 8.448 -7.007 -24.189 1.00 65.12 96 LYS A C 1
ATOM 760 O O . LYS A 1 96 ? 7.367 -7.190 -24.746 1.00 65.12 96 LYS A O 1
ATOM 765 N N . VAL A 1 97 ? 8.923 -5.805 -23.890 1.00 70.25 97 VAL A N 1
ATOM 766 C CA . VAL A 1 97 ? 8.286 -4.537 -24.270 1.00 70.25 97 VAL A CA 1
ATOM 767 C C . VAL A 1 97 ? 9.172 -3.809 -25.274 1.00 70.25 97 VAL A C 1
ATOM 769 O O . VAL A 1 97 ? 10.372 -4.060 -25.327 1.00 70.25 97 VAL A O 1
ATOM 772 N N . ALA A 1 98 ? 8.574 -2.958 -26.108 1.00 72.31 98 ALA A N 1
ATOM 773 C CA . ALA A 1 98 ? 9.268 -2.358 -27.249 1.00 72.31 98 ALA A CA 1
ATOM 774 C C . ALA A 1 98 ? 10.297 -1.289 -26.844 1.00 72.31 98 ALA A C 1
ATOM 776 O O . ALA A 1 98 ? 11.300 -1.139 -27.526 1.00 72.31 98 ALA A O 1
ATOM 777 N N . ALA A 1 99 ? 10.022 -0.556 -25.764 1.00 73.94 99 ALA A N 1
ATOM 778 C CA . ALA A 1 99 ? 10.870 0.480 -25.168 1.00 73.94 99 ALA A CA 1
ATOM 779 C C . ALA A 1 99 ? 10.379 0.771 -23.731 1.00 73.94 99 ALA A C 1
ATOM 781 O O . ALA A 1 99 ? 9.268 0.341 -23.373 1.00 73.94 99 ALA A O 1
ATOM 782 N N . PRO A 1 100 ? 11.126 1.510 -22.893 1.00 78.75 100 PRO A N 1
ATOM 783 C CA . PRO A 1 100 ? 10.573 2.052 -21.653 1.00 78.75 100 PRO A CA 1
ATOM 784 C C . PRO A 1 100 ? 9.287 2.849 -21.903 1.00 78.75 100 PRO A C 1
ATOM 786 O O . PRO A 1 100 ? 9.064 3.370 -22.994 1.00 78.75 100 PRO A O 1
ATOM 789 N N . ASN A 1 101 ? 8.396 2.878 -20.912 1.00 72.69 101 ASN A N 1
ATOM 790 C CA . ASN A 1 101 ? 7.084 3.539 -20.974 1.00 72.69 101 ASN A CA 1
ATOM 791 C C . ASN A 1 101 ? 6.135 3.063 -22.099 1.00 72.69 101 ASN A C 1
ATOM 793 O O . ASN A 1 101 ? 5.023 3.577 -22.217 1.00 72.69 101 ASN A O 1
ATOM 797 N N . SER A 1 102 ? 6.507 2.047 -22.892 1.00 69.38 102 SER A N 1
ATOM 798 C CA . SER A 1 102 ? 5.672 1.510 -23.982 1.00 69.38 102 SER A CA 1
ATOM 799 C C . SER A 1 102 ? 4.515 0.616 -23.515 1.00 69.38 102 SER A C 1
ATOM 801 O O . SER A 1 102 ? 3.602 0.334 -24.294 1.00 69.38 102 SER A O 1
ATOM 803 N N . LEU A 1 103 ? 4.542 0.163 -22.259 1.00 69.00 103 LEU A N 1
ATOM 804 C CA . LEU A 1 103 ? 3.476 -0.594 -21.609 1.00 69.00 103 LEU A CA 1
ATOM 805 C C . LEU A 1 103 ? 3.438 -0.235 -20.129 1.00 69.00 103 LEU A C 1
ATOM 807 O O . LEU A 1 103 ? 4.463 -0.285 -19.452 1.00 69.00 103 LEU A O 1
ATOM 811 N N . TRP A 1 104 ? 2.241 0.030 -19.622 1.00 64.62 104 TRP A N 1
ATOM 812 C CA . TRP A 1 104 ? 2.020 0.265 -18.206 1.00 64.62 104 TRP A CA 1
ATOM 813 C C . TRP A 1 104 ? 0.946 -0.681 -17.665 1.00 64.62 104 TRP A C 1
ATOM 815 O O . TRP A 1 104 ? -0.093 -0.919 -18.290 1.00 64.62 104 TRP A O 1
ATOM 825 N N . HIS A 1 105 ? 1.208 -1.237 -16.485 1.00 63.19 105 HIS A N 1
ATOM 826 C CA . HIS A 1 105 ? 0.235 -2.021 -15.734 1.00 63.19 105 HIS A CA 1
ATOM 827 C C . HIS A 1 105 ? -0.538 -1.080 -14.813 1.00 63.19 105 HIS A C 1
ATOM 829 O O . HIS A 1 105 ? 0.055 -0.497 -13.911 1.00 63.19 105 HIS A O 1
ATOM 835 N N . ILE A 1 106 ? -1.846 -0.948 -15.037 1.00 52.88 106 ILE A N 1
ATOM 836 C CA . ILE A 1 106 ? -2.717 -0.120 -14.200 1.00 52.88 106 ILE A CA 1
ATOM 837 C C . ILE A 1 106 ? -3.633 -1.035 -13.394 1.00 52.88 106 ILE A C 1
ATOM 839 O O . ILE A 1 106 ? -4.306 -1.904 -13.949 1.00 52.88 106 ILE A O 1
ATOM 843 N N . ASP A 1 107 ? -3.664 -0.813 -12.085 1.00 53.25 107 ASP A N 1
ATOM 844 C CA . ASP A 1 107 ? -4.693 -1.321 -11.183 1.00 53.25 107 ASP A CA 1
ATOM 845 C C . ASP A 1 107 ? -5.200 -0.115 -10.371 1.00 53.25 107 ASP A C 1
ATOM 847 O O . ASP A 1 107 ? -4.660 0.200 -9.316 1.00 53.25 107 ASP A O 1
ATOM 851 N N . GLY A 1 108 ? -6.165 0.619 -10.946 1.00 32.09 108 GLY A N 1
ATOM 852 C CA . GLY A 1 108 ? -6.767 1.846 -10.395 1.00 32.09 108 GLY A CA 1
ATOM 853 C C . GLY A 1 108 ? -6.089 3.181 -10.780 1.00 32.09 108 GLY A C 1
ATOM 854 O O . GLY A 1 108 ? -5.026 3.493 -10.264 1.00 32.09 108 GLY A O 1
ATOM 855 N N . ASN A 1 109 ? -6.793 3.964 -11.620 1.00 31.41 109 ASN A N 1
ATOM 856 C CA . ASN A 1 109 ? -6.638 5.370 -12.075 1.00 31.41 109 ASN A CA 1
ATOM 857 C C . ASN A 1 109 ? -5.374 5.853 -12.840 1.00 31.41 109 ASN A C 1
ATOM 859 O O . ASN A 1 109 ? -4.260 5.411 -12.606 1.00 31.41 109 ASN A O 1
ATOM 863 N N . HIS A 1 110 ? -5.596 6.713 -13.854 1.00 38.16 110 HIS A N 1
ATOM 864 C CA . HIS A 1 110 ? -5.022 6.618 -15.215 1.00 38.16 110 HIS A CA 1
ATOM 865 C C . HIS A 1 110 ? -4.378 7.901 -15.788 1.00 38.16 110 HIS A C 1
ATOM 867 O O . HIS A 1 110 ? -4.897 8.973 -15.513 1.00 38.16 110 HIS A O 1
ATOM 873 N N . LYS A 1 111 ? -3.382 7.738 -16.699 1.00 38.00 111 LYS A N 1
ATOM 874 C CA . LYS A 1 111 ? -3.147 8.443 -18.007 1.00 38.00 111 LYS A CA 1
ATOM 875 C C . LYS A 1 111 ? -1.974 7.784 -18.790 1.00 38.00 111 LYS A C 1
ATOM 877 O O . LYS A 1 111 ? -0.843 8.095 -18.448 1.00 38.00 111 LYS A O 1
ATOM 882 N N . LEU A 1 112 ? -2.159 6.869 -19.773 1.00 50.06 112 LEU A N 1
ATOM 883 C CA . LEU A 1 112 ? -1.028 6.092 -20.375 1.00 50.06 112 LEU A CA 1
ATOM 884 C C . LEU A 1 112 ? -1.191 5.616 -21.843 1.00 50.06 112 LEU A C 1
ATOM 886 O O . LEU A 1 112 ? -2.303 5.453 -22.331 1.00 50.06 112 LEU A O 1
ATOM 890 N N . ILE A 1 113 ? -0.055 5.325 -22.512 1.00 53.56 113 ILE A N 1
ATOM 891 C CA . ILE A 1 113 ? 0.101 4.976 -23.950 1.00 53.56 113 ILE A CA 1
ATOM 892 C C . ILE A 1 113 ? -0.457 3.586 -24.323 1.00 53.56 113 ILE A C 1
ATOM 894 O O . ILE A 1 113 ? -1.106 3.441 -25.351 1.00 53.56 113 ILE A O 1
ATOM 898 N N . ARG A 1 114 ? -0.244 2.547 -23.512 1.00 62.50 114 ARG A N 1
ATOM 899 C CA . ARG A 1 114 ? -0.861 1.214 -23.675 1.00 62.50 114 ARG A CA 1
ATOM 900 C C . ARG A 1 114 ? -1.209 0.666 -22.303 1.00 62.50 114 ARG A C 1
ATOM 902 O O . ARG A 1 114 ? -0.334 0.607 -21.437 1.00 62.50 114 ARG A O 1
ATOM 909 N N . VAL A 1 115 ? -2.457 0.242 -22.118 1.00 62.69 115 VAL A N 1
ATOM 910 C CA . VAL A 1 115 ? -2.964 -0.211 -20.816 1.00 62.69 115 VAL A CA 1
ATOM 911 C C . VAL A 1 115 ? -3.426 -1.649 -20.891 1.00 62.69 115 VAL A C 1
ATOM 913 O O . VAL A 1 115 ? -4.153 -2.055 -21.797 1.00 62.69 115 VAL A O 1
ATOM 916 N N . ARG A 1 116 ? -3.019 -2.428 -19.890 1.00 65.19 116 ARG A N 1
ATOM 917 C CA . ARG A 1 116 ? -3.518 -3.782 -19.673 1.00 65.19 116 ARG A CA 1
ATOM 918 C C . ARG A 1 116 ? -4.400 -3.814 -18.432 1.00 65.19 116 ARG A C 1
ATOM 920 O O . ARG A 1 116 ? -3.957 -3.413 -17.362 1.00 65.19 116 ARG A O 1
ATOM 927 N N . SER A 1 117 ? -5.605 -4.358 -18.576 1.00 66.00 117 SER A N 1
ATOM 928 C CA . SER A 1 117 ? -6.568 -4.540 -17.487 1.00 66.00 117 SER A CA 1
ATOM 929 C C . SER A 1 117 ? -7.118 -5.966 -17.481 1.00 66.00 117 SER A C 1
ATOM 931 O O . SER A 1 117 ? -7.048 -6.696 -18.479 1.00 66.00 117 SER A O 1
ATOM 933 N N . ASP A 1 118 ? -7.674 -6.391 -16.348 1.00 62.69 118 ASP A N 1
ATOM 934 C CA . ASP A 1 118 ? -8.513 -7.582 -16.338 1.00 62.69 118 ASP A CA 1
ATOM 935 C C . ASP A 1 118 ? -9.871 -7.306 -17.012 1.00 62.69 118 ASP A C 1
ATOM 937 O O . ASP A 1 118 ? -10.188 -6.174 -17.378 1.00 62.69 118 ASP A O 1
ATOM 941 N N . LYS A 1 119 ? -10.677 -8.356 -17.211 1.00 59.31 119 LYS A N 1
ATOM 942 C CA . LYS A 1 119 ? -12.040 -8.235 -17.763 1.00 59.31 119 LYS A CA 1
ATOM 943 C C . LYS A 1 119 ? -13.052 -7.621 -16.772 1.00 59.31 119 LYS A C 1
ATOM 945 O O . LYS A 1 119 ? -14.254 -7.805 -16.946 1.00 59.31 119 LYS A O 1
ATOM 950 N N . GLY A 1 120 ? -12.593 -6.973 -15.701 1.00 56.12 120 GLY A N 1
ATOM 951 C CA . GLY A 1 120 ? -13.456 -6.312 -14.730 1.00 56.12 120 GLY A CA 1
ATOM 952 C C . GLY A 1 120 ? -14.131 -5.071 -15.317 1.00 56.12 120 GLY A C 1
ATOM 953 O O . GLY A 1 120 ? -13.581 -4.398 -16.184 1.00 56.12 120 GLY A O 1
ATOM 954 N N . ARG A 1 121 ? -15.328 -4.738 -14.816 1.00 51.97 121 ARG A N 1
ATOM 955 C CA . ARG A 1 121 ? -16.100 -3.573 -15.291 1.00 51.97 121 ARG A CA 1
ATOM 956 C C . ARG A 1 121 ? -15.493 -2.222 -14.890 1.00 51.97 121 ARG A C 1
ATOM 958 O O . ARG A 1 121 ? -15.787 -1.221 -15.534 1.00 51.97 121 ARG A O 1
ATOM 965 N N . LYS A 1 122 ? -14.626 -2.200 -13.872 1.00 54.66 122 LYS A N 1
ATOM 966 C CA . LYS A 1 122 ? -14.074 -0.972 -13.273 1.00 54.66 122 LYS A CA 1
ATOM 967 C C . LYS A 1 122 ? -13.239 -0.131 -14.245 1.00 54.66 122 LYS A C 1
ATOM 969 O O . LYS A 1 122 ? -13.285 1.086 -14.174 1.00 54.66 122 LYS A O 1
ATOM 974 N N . ASN A 1 123 ? -12.543 -0.766 -15.189 1.00 62.50 123 ASN A N 1
ATOM 975 C CA . ASN A 1 123 ? -11.619 -0.083 -16.105 1.00 62.50 123 ASN A CA 1
ATOM 976 C C . ASN A 1 123 ? -12.167 0.014 -17.543 1.00 62.50 123 ASN A C 1
ATOM 978 O O . ASN A 1 123 ? -11.405 0.206 -18.492 1.00 62.50 123 ASN A O 1
ATOM 982 N N . THR A 1 124 ? -13.485 -0.136 -17.719 1.00 64.19 124 THR A N 1
ATOM 983 C CA . THR A 1 124 ? -14.133 -0.108 -19.044 1.00 64.19 124 THR A CA 1
ATOM 984 C C . THR A 1 124 ? -14.050 1.278 -19.684 1.00 64.19 124 THR A C 1
ATOM 986 O O . THR A 1 124 ? -13.735 1.371 -20.868 1.00 64.19 124 THR A O 1
ATOM 989 N N . GLY A 1 125 ? -14.255 2.346 -18.901 1.00 64.31 125 GLY A N 1
ATOM 990 C CA . GLY A 1 125 ? -14.194 3.729 -19.397 1.00 64.31 125 GLY A CA 1
ATOM 991 C C . GLY A 1 125 ? -12.824 4.091 -19.968 1.00 64.31 125 GLY A C 1
ATOM 992 O O . GLY A 1 125 ? -12.723 4.722 -21.012 1.00 64.31 125 GLY A O 1
ATOM 993 N N . VAL A 1 126 ? -11.754 3.578 -19.366 1.00 63.81 126 VAL A N 1
ATOM 994 C CA . VAL A 1 126 ? -10.398 3.790 -19.890 1.00 63.81 126 VAL A CA 1
ATOM 995 C C . VAL A 1 126 ? -10.177 2.980 -21.152 1.00 63.81 126 VAL A C 1
ATOM 997 O O . VAL A 1 126 ? -9.580 3.484 -22.097 1.00 63.81 126 VAL A O 1
ATOM 1000 N N . GLY A 1 127 ? -10.670 1.743 -21.204 1.00 65.00 127 GLY A N 1
ATOM 1001 C CA . GLY A 1 127 ? -10.614 0.965 -22.436 1.00 65.00 127 GLY A CA 1
ATOM 1002 C C . GLY A 1 127 ? -11.275 1.691 -23.603 1.00 65.00 127 GLY A C 1
ATOM 1003 O O . GLY A 1 127 ? -10.681 1.766 -24.675 1.00 65.00 127 GLY A O 1
ATOM 1004 N N . ALA A 1 128 ? -12.448 2.284 -23.372 1.00 67.81 128 ALA A N 1
ATOM 1005 C CA . ALA A 1 128 ? -13.144 3.096 -24.363 1.00 67.81 128 ALA A CA 1
ATOM 1006 C C . ALA A 1 128 ? -12.328 4.338 -24.760 1.00 67.81 128 ALA A C 1
ATOM 1008 O O . ALA A 1 128 ? -12.045 4.506 -25.944 1.00 67.81 128 ALA A O 1
ATOM 1009 N N . PHE A 1 129 ? -11.858 5.124 -23.785 1.00 69.81 129 PHE A N 1
ATOM 1010 C CA . PHE A 1 129 ? -11.036 6.317 -24.021 1.00 69.81 129 PHE A CA 1
ATOM 1011 C C . PHE A 1 129 ? -9.751 6.012 -24.805 1.00 69.81 129 PHE A C 1
ATOM 1013 O O . PHE A 1 129 ? -9.365 6.724 -25.725 1.00 69.81 129 PHE A O 1
ATOM 1020 N N . MET A 1 130 ? -9.068 4.917 -24.482 1.00 67.88 130 MET A N 1
ATOM 1021 C CA . MET A 1 130 ? -7.828 4.546 -25.163 1.00 67.88 130 MET A CA 1
ATOM 1022 C C . MET A 1 130 ? -8.037 4.039 -26.584 1.00 67.88 130 MET A C 1
ATOM 1024 O O . MET A 1 130 ? -7.139 4.161 -27.420 1.00 67.88 130 MET A O 1
ATOM 1028 N N . ILE A 1 131 ? -9.184 3.422 -26.857 1.00 70.62 131 ILE A N 1
ATOM 1029 C CA . ILE A 1 131 ? -9.549 2.992 -28.206 1.00 70.62 131 ILE A CA 1
ATOM 1030 C C . ILE A 1 131 ? -9.993 4.201 -29.035 1.00 70.62 131 ILE A C 1
ATOM 1032 O O . ILE A 1 131 ? -9.593 4.291 -30.194 1.00 70.62 131 ILE A O 1
ATOM 1036 N N . SER A 1 132 ? -10.752 5.137 -28.454 1.00 68.31 132 SER A N 1
ATOM 1037 C CA . SER A 1 132 ? -11.201 6.348 -29.149 1.00 68.31 132 SER A CA 1
ATOM 1038 C C . SER A 1 132 ? -10.044 7.302 -29.447 1.00 68.31 132 SER A C 1
ATOM 1040 O O . SER A 1 132 ? -9.888 7.714 -30.591 1.00 68.31 132 SER A O 1
ATOM 1042 N N . TYR A 1 133 ? -9.177 7.580 -28.469 1.00 66.00 133 TYR A N 1
ATOM 1043 C CA . TYR A 1 133 ? -8.085 8.546 -28.619 1.00 66.00 133 TYR A CA 1
ATOM 1044 C C . TYR A 1 133 ? -6.947 8.048 -29.525 1.00 66.00 133 TYR A C 1
ATOM 1046 O O . TYR A 1 133 ? -6.363 8.815 -30.283 1.00 66.00 133 TYR A O 1
ATOM 1054 N N . GLN A 1 134 ? -6.602 6.755 -29.468 1.00 61.56 134 GLN A N 1
ATOM 1055 C CA . GLN A 1 134 ? -5.460 6.215 -30.229 1.00 61.56 134 GLN A CA 1
ATOM 1056 C C . GLN A 1 134 ? -5.847 5.467 -31.511 1.00 61.56 134 GLN A C 1
ATOM 1058 O O . GLN A 1 134 ? -4.961 5.094 -32.290 1.00 61.56 134 GLN A O 1
ATOM 1063 N N . GLY A 1 135 ? -7.144 5.247 -31.725 1.00 59.41 135 GLY A N 1
ATOM 1064 C CA . GLY A 1 135 ? -7.704 4.532 -32.864 1.00 59.41 135 GLY A CA 1
ATOM 1065 C C . GLY A 1 135 ? -7.890 3.021 -32.627 1.00 59.41 135 GLY A C 1
ATOM 1066 O O . GLY A 1 135 ? -7.066 2.368 -31.967 1.00 59.41 135 GLY A O 1
ATOM 1067 N N . PRO A 1 136 ? -8.957 2.423 -33.194 1.00 61.81 136 PRO A N 1
ATOM 1068 C CA . PRO A 1 136 ? -9.226 0.992 -33.084 1.00 61.81 136 PRO A CA 1
ATOM 1069 C C . PRO A 1 136 ? -8.143 0.149 -33.778 1.00 61.81 136 PRO A C 1
ATOM 1071 O O . PRO A 1 136 ? -7.530 0.559 -34.759 1.00 61.81 136 PRO A O 1
ATOM 1074 N N . GLY A 1 137 ? -7.881 -1.056 -33.260 1.00 62.41 137 GLY A N 1
ATOM 1075 C CA . GLY A 1 137 ? -6.953 -2.019 -33.877 1.00 62.41 137 GLY A CA 1
ATOM 1076 C C . GLY A 1 137 ? -5.462 -1.847 -33.538 1.00 62.41 137 GLY A C 1
ATOM 1077 O O . GLY A 1 137 ? -4.677 -2.743 -33.837 1.00 62.41 137 GLY A O 1
ATOM 1078 N N . ARG A 1 138 ? -5.048 -0.781 -32.834 1.00 63.44 138 ARG A N 1
ATOM 1079 C CA . ARG A 1 138 ? -3.643 -0.601 -32.382 1.00 63.44 138 ARG A CA 1
ATOM 1080 C C . ARG A 1 138 ? -3.236 -1.452 -31.174 1.00 63.44 138 ARG A C 1
ATOM 1082 O O . ARG A 1 138 ? -2.055 -1.487 -30.811 1.00 63.44 138 ARG A O 1
ATOM 1089 N N . GLY A 1 139 ? -4.194 -2.106 -30.516 1.00 62.78 139 GLY A N 1
ATOM 1090 C CA . GLY A 1 139 ? -3.964 -2.793 -29.241 1.00 62.78 139 GLY A CA 1
ATOM 1091 C C . GLY A 1 139 ? -3.619 -1.823 -28.105 1.00 62.78 139 GLY A C 1
ATOM 1092 O O . GLY A 1 139 ? -2.751 -2.124 -27.288 1.00 62.78 139 GLY A O 1
ATOM 1093 N N . SER A 1 140 ? -4.242 -0.639 -28.092 1.00 64.06 140 SER A N 1
ATOM 1094 C CA . SER A 1 140 ? -4.074 0.395 -27.060 1.00 64.06 140 SER A CA 1
ATOM 1095 C C . SER A 1 140 ? -4.610 -0.056 -25.693 1.00 64.06 140 SER A C 1
ATOM 1097 O O . SER A 1 140 ? -4.001 0.245 -24.666 1.00 64.06 140 SER A O 1
ATOM 1099 N N . PHE A 1 141 ? -5.671 -0.870 -25.674 1.00 66.38 141 PHE A N 1
ATOM 1100 C CA . PHE A 1 141 ? -6.209 -1.502 -24.469 1.00 66.38 141 PHE A CA 1
ATOM 1101 C C . PHE A 1 141 ? -6.209 -3.032 -24.581 1.00 66.38 141 PHE A C 1
ATOM 1103 O O . PHE A 1 141 ? -6.815 -3.608 -25.486 1.00 66.38 141 PHE A O 1
ATOM 1110 N N . ILE A 1 142 ? -5.527 -3.704 -23.653 1.00 65.69 142 ILE A N 1
ATOM 1111 C CA . ILE A 1 142 ? -5.364 -5.160 -23.641 1.00 65.69 142 ILE A CA 1
ATOM 1112 C C . ILE A 1 142 ? -6.158 -5.746 -22.473 1.00 65.69 142 ILE A C 1
ATOM 1114 O O . ILE A 1 142 ? -5.784 -5.589 -21.310 1.00 65.69 142 ILE A O 1
ATOM 1118 N N . THR A 1 143 ? -7.227 -6.481 -22.776 1.00 61.66 143 THR A N 1
ATOM 1119 C CA . THR A 1 143 ? -8.025 -7.204 -21.776 1.00 61.66 143 THR A CA 1
ATOM 1120 C C . THR A 1 143 ? -7.573 -8.655 -21.647 1.00 61.66 143 THR A C 1
ATOM 1122 O O . THR A 1 143 ? -7.521 -9.410 -22.616 1.00 61.66 143 THR A O 1
ATOM 1125 N N . 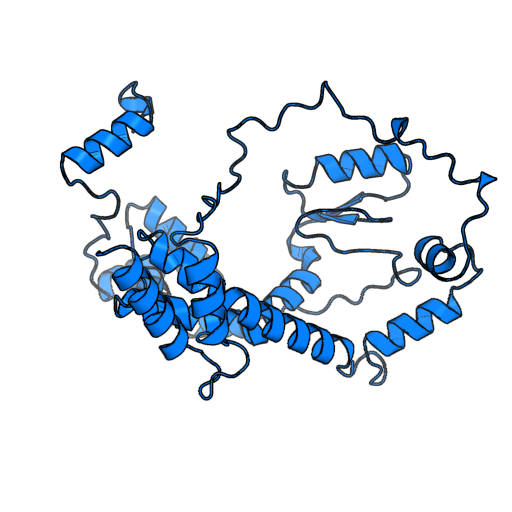GLY A 1 144 ? -7.254 -9.077 -20.422 1.00 60.09 144 GLY A N 1
ATOM 1126 C CA . GLY A 1 144 ? -6.791 -10.436 -20.130 1.00 60.09 144 GLY A CA 1
ATOM 1127 C C . GLY A 1 144 ? -7.525 -11.092 -18.964 1.00 60.09 144 GLY A C 1
ATOM 1128 O O . GLY A 1 144 ? -8.164 -10.434 -18.147 1.00 60.09 144 GLY A O 1
ATOM 1129 N N . LYS A 1 145 ? -7.418 -12.423 -18.845 1.00 54.09 145 LYS A N 1
ATOM 1130 C CA . LYS A 1 145 ? -7.837 -13.121 -17.618 1.00 54.09 145 LYS A CA 1
ATOM 1131 C C . LYS A 1 145 ? -6.998 -12.592 -16.443 1.00 54.09 145 LYS A C 1
ATOM 1133 O O . LYS A 1 145 ? -5.787 -12.436 -16.592 1.00 54.09 145 LYS A O 1
ATOM 1138 N N . SER A 1 146 ? -7.592 -12.391 -15.265 1.00 50.38 146 SER A N 1
ATOM 1139 C CA . SER A 1 146 ? -6.891 -11.866 -14.073 1.00 50.38 146 SER A CA 1
ATOM 1140 C C . SER A 1 146 ? -5.683 -12.721 -13.638 1.00 50.38 146 SER A C 1
ATOM 1142 O O . SER A 1 146 ? -4.774 -12.227 -12.968 1.00 50.38 146 SER A O 1
ATOM 1144 N N . VAL A 1 147 ? -5.638 -13.992 -14.059 1.00 44.22 147 VAL A N 1
ATOM 1145 C CA . VAL A 1 147 ? -4.496 -14.918 -13.936 1.00 44.22 147 VAL A CA 1
ATOM 1146 C C . VAL A 1 147 ? -3.278 -14.535 -14.781 1.00 44.22 147 VAL A C 1
ATOM 1148 O O . VAL A 1 147 ? -2.231 -15.125 -14.579 1.00 44.22 147 VAL A O 1
ATOM 1151 N N . HIS A 1 148 ? -3.369 -13.569 -15.696 1.00 47.56 148 HIS A N 1
ATOM 1152 C CA . HIS A 1 148 ? -2.218 -13.043 -16.447 1.00 47.56 148 HIS A CA 1
ATOM 1153 C C . HIS A 1 148 ? -1.650 -11.753 -15.828 1.00 47.56 148 HIS A C 1
ATOM 1155 O O . HIS A 1 148 ? -0.586 -11.304 -16.237 1.00 47.56 148 HIS A O 1
ATOM 1161 N N . ASN A 1 149 ? -2.307 -11.170 -14.815 1.00 57.69 149 ASN A N 1
ATOM 1162 C CA . ASN A 1 149 ? -1.816 -9.986 -14.095 1.00 57.69 149 ASN A CA 1
ATOM 1163 C C . ASN A 1 149 ? -0.889 -10.370 -12.921 1.00 57.69 149 ASN A C 1
ATOM 1165 O O . ASN A 1 149 ? -0.954 -9.821 -11.826 1.00 57.69 149 ASN A O 1
ATOM 1169 N N . GLN A 1 150 ? -0.083 -11.410 -13.124 1.00 59.03 150 GLN A N 1
ATOM 1170 C CA . GLN A 1 150 ? 0.716 -12.066 -12.088 1.00 59.03 150 GLN A CA 1
ATOM 1171 C C . GLN A 1 150 ? 1.818 -11.167 -11.523 1.00 59.03 150 GLN A C 1
ATOM 1173 O O . GLN A 1 150 ? 2.069 -11.193 -10.322 1.00 59.03 150 GLN A O 1
ATOM 1178 N N . THR A 1 151 ? 2.422 -10.336 -12.369 1.00 60.88 151 THR A N 1
ATOM 1179 C CA . THR A 1 151 ? 3.552 -9.480 -11.994 1.00 60.88 151 THR A CA 1
ATOM 1180 C C . THR A 1 151 ? 3.138 -8.355 -11.055 1.00 60.88 151 THR A C 1
ATOM 1182 O O . THR A 1 151 ? 3.738 -8.230 -9.992 1.00 60.88 151 THR A O 1
ATOM 1185 N N . ILE A 1 152 ? 2.066 -7.608 -11.361 1.00 63.41 152 ILE A N 1
ATOM 1186 C CA . ILE A 1 152 ? 1.572 -6.579 -10.431 1.00 63.41 152 ILE A CA 1
ATOM 1187 C C . ILE A 1 152 ? 1.066 -7.221 -9.138 1.00 63.41 152 ILE A C 1
ATOM 1189 O O . ILE A 1 152 ? 1.350 -6.731 -8.056 1.00 63.41 152 ILE A O 1
ATOM 1193 N N . LYS A 1 153 ? 0.400 -8.383 -9.217 1.00 64.50 153 LYS A N 1
ATOM 1194 C CA . LYS A 1 153 ? -0.052 -9.125 -8.029 1.00 64.50 153 LYS A CA 1
ATOM 1195 C C . LYS A 1 153 ? 1.111 -9.588 -7.154 1.00 64.50 153 LYS A C 1
ATOM 1197 O O . LYS A 1 153 ? 0.962 -9.652 -5.935 1.00 64.50 153 LYS A O 1
ATOM 1202 N N . ARG A 1 154 ? 2.256 -9.923 -7.753 1.00 70.56 154 ARG A N 1
ATOM 1203 C CA . ARG A 1 154 ? 3.470 -10.255 -7.010 1.00 70.56 154 ARG A CA 1
ATOM 1204 C C . ARG A 1 154 ? 4.102 -9.011 -6.395 1.00 70.56 154 ARG A C 1
ATOM 1206 O O . ARG A 1 154 ? 4.428 -9.075 -5.219 1.00 70.56 154 ARG A O 1
ATOM 1213 N N . LEU A 1 155 ? 4.179 -7.897 -7.127 1.00 75.06 155 LEU A N 1
ATOM 1214 C CA . LEU A 1 155 ? 4.627 -6.615 -6.576 1.00 75.06 155 LEU A CA 1
ATOM 1215 C C . LEU A 1 155 ? 3.761 -6.199 -5.380 1.00 75.06 155 LEU A C 1
ATOM 1217 O O . LEU A 1 155 ? 4.300 -5.884 -4.329 1.00 75.06 155 LEU A O 1
ATOM 1221 N N . TRP A 1 156 ? 2.432 -6.300 -5.495 1.00 73.12 156 TRP A N 1
ATOM 1222 C CA . TRP A 1 156 ? 1.500 -6.074 -4.387 1.00 73.12 156 TRP A CA 1
ATOM 1223 C C . TRP A 1 156 ? 1.774 -7.001 -3.202 1.00 73.12 156 TRP A C 1
ATOM 1225 O O . TRP A 1 156 ? 1.723 -6.555 -2.062 1.00 73.12 156 TRP A O 1
ATOM 1235 N N . ARG A 1 157 ? 2.084 -8.285 -3.442 1.00 74.75 157 ARG A N 1
ATOM 1236 C CA . ARG A 1 157 ? 2.450 -9.228 -2.372 1.00 74.75 157 ARG A CA 1
ATOM 1237 C C . ARG A 1 157 ? 3.766 -8.838 -1.703 1.00 74.75 157 ARG A C 1
ATOM 1239 O O . ARG A 1 157 ? 3.840 -8.887 -0.480 1.00 74.75 157 ARG A O 1
ATOM 1246 N N . ASP A 1 158 ? 4.778 -8.474 -2.481 1.00 77.19 158 ASP A N 1
ATOM 1247 C CA . ASP A 1 158 ? 6.094 -8.100 -1.964 1.00 77.19 158 ASP A CA 1
ATOM 1248 C C . ASP A 1 158 ? 6.003 -6.767 -1.195 1.00 77.19 158 ASP A C 1
ATOM 1250 O O . ASP A 1 158 ? 6.499 -6.686 -0.076 1.00 77.19 158 ASP A O 1
ATOM 1254 N N . MET A 1 159 ? 5.266 -5.775 -1.708 1.00 81.12 159 MET A N 1
ATOM 1255 C CA . MET A 1 159 ? 4.957 -4.516 -1.013 1.00 81.12 159 MET A CA 1
ATOM 1256 C C . MET A 1 159 ? 4.148 -4.758 0.266 1.00 81.12 159 MET A C 1
ATOM 1258 O O . MET A 1 159 ? 4.444 -4.183 1.314 1.00 81.12 159 MET A O 1
ATOM 1262 N N . TYR A 1 160 ? 3.147 -5.642 0.212 1.00 76.94 160 TYR A N 1
ATOM 1263 C CA . TYR A 1 160 ? 2.365 -5.993 1.391 1.00 76.94 160 TYR A CA 1
ATOM 1264 C C . TYR A 1 160 ? 3.249 -6.629 2.459 1.00 76.94 160 TYR A C 1
ATOM 1266 O O . TYR A 1 160 ? 3.277 -6.168 3.595 1.00 76.94 160 TYR A O 1
ATOM 1274 N N . SER A 1 161 ? 4.019 -7.649 2.083 1.00 75.12 161 SER A N 1
ATOM 1275 C CA . SER A 1 161 ? 4.897 -8.370 3.002 1.00 75.12 161 SER A CA 1
ATOM 1276 C C . SER A 1 161 ? 6.014 -7.494 3.568 1.00 75.12 161 SER A C 1
ATOM 1278 O O . SER A 1 161 ? 6.383 -7.679 4.722 1.00 75.12 161 SER A O 1
ATOM 1280 N N . ALA A 1 162 ? 6.571 -6.584 2.768 1.00 71.88 162 ALA A N 1
ATOM 1281 C CA . ALA A 1 162 ? 7.715 -5.768 3.161 1.00 71.88 162 ALA A CA 1
ATOM 1282 C C . ALA A 1 162 ? 7.323 -4.478 3.897 1.00 71.88 162 ALA A C 1
ATOM 1284 O O . ALA A 1 162 ? 8.143 -3.949 4.644 1.00 71.88 162 ALA A O 1
ATOM 1285 N N . CYS A 1 163 ? 6.110 -3.954 3.677 1.00 78.75 163 CYS A N 1
ATOM 1286 C CA . CYS A 1 163 ? 5.728 -2.619 4.151 1.00 78.75 163 CYS A CA 1
ATOM 1287 C C . CYS A 1 163 ? 4.394 -2.607 4.885 1.00 78.75 163 CYS A C 1
ATOM 1289 O O . CYS A 1 163 ? 4.341 -2.262 6.061 1.00 78.75 163 CYS A O 1
ATOM 1291 N N . THR A 1 164 ? 3.298 -2.951 4.207 1.00 78.44 164 THR A N 1
ATOM 1292 C CA . THR A 1 164 ? 1.961 -2.650 4.745 1.00 78.44 164 THR A CA 1
ATOM 1293 C C . THR A 1 164 ? 1.470 -3.679 5.761 1.00 78.44 164 THR A C 1
ATOM 1295 O O . THR A 1 164 ? 0.580 -3.370 6.546 1.00 78.44 164 THR A O 1
ATOM 1298 N N . ASN A 1 165 ? 2.034 -4.893 5.784 1.00 81.31 165 ASN A N 1
ATOM 1299 C CA . ASN A 1 165 ? 1.634 -5.942 6.724 1.00 81.31 165 ASN A CA 1
ATOM 1300 C C . ASN A 1 165 ? 1.941 -5.574 8.183 1.00 81.31 165 ASN A C 1
ATOM 1302 O O . ASN A 1 165 ? 1.159 -5.923 9.059 1.00 81.31 165 ASN A O 1
ATOM 1306 N N . VAL A 1 166 ? 3.033 -4.845 8.440 1.00 81.75 166 VAL A N 1
ATOM 1307 C CA . VAL A 1 166 ? 3.394 -4.399 9.798 1.00 81.75 166 VAL A CA 1
ATOM 1308 C C . VAL A 1 166 ? 2.319 -3.465 10.350 1.00 81.75 166 VAL A C 1
ATOM 1310 O O . VAL A 1 166 ? 1.787 -3.715 11.425 1.00 81.75 166 VAL A O 1
ATOM 1313 N N . PHE A 1 167 ? 1.916 -2.454 9.575 1.00 85.62 167 PHE A N 1
ATOM 1314 C CA . PHE A 1 167 ? 0.827 -1.549 9.955 1.00 85.62 167 PHE A CA 1
ATOM 1315 C C . PHE A 1 167 ? -0.517 -2.276 10.054 1.00 85.62 167 PHE A C 1
ATOM 1317 O O . PHE A 1 167 ? -1.297 -2.016 10.961 1.00 85.62 167 PHE A O 1
ATOM 1324 N N . HIS A 1 168 ? -0.780 -3.233 9.159 1.00 81.00 168 HIS A N 1
ATOM 1325 C CA . HIS A 1 168 ? -2.002 -4.034 9.209 1.00 81.00 168 HIS A CA 1
ATOM 1326 C C . HIS A 1 168 ? -2.125 -4.832 10.514 1.00 81.00 168 HIS A C 1
ATOM 1328 O O . HIS A 1 168 ? -3.190 -4.832 11.126 1.00 81.00 168 HIS A O 1
ATOM 1334 N N . GLN A 1 169 ? -1.045 -5.493 10.938 1.00 81.38 169 GLN A N 1
ATOM 1335 C CA . GLN A 1 169 ? -0.997 -6.229 12.203 1.00 81.38 169 GLN A CA 1
ATOM 1336 C C . GLN A 1 169 ? -1.069 -5.281 13.401 1.00 81.38 169 GLN A C 1
ATOM 1338 O O . GLN A 1 169 ? -1.811 -5.546 14.341 1.00 81.38 169 GLN A O 1
ATOM 1343 N N . LEU A 1 170 ? -0.362 -4.152 13.338 1.00 85.12 170 LEU A N 1
ATOM 1344 C CA . LEU A 1 170 ? -0.378 -3.147 14.394 1.00 85.12 170 LEU A CA 1
ATOM 1345 C C . LEU A 1 170 ? -1.787 -2.597 14.634 1.00 85.12 170 LEU A C 1
ATOM 1347 O O . LEU A 1 170 ? -2.251 -2.567 15.768 1.00 85.12 170 LEU A O 1
ATOM 1351 N N . PHE A 1 171 ? -2.502 -2.205 13.579 1.00 86.88 171 PHE A N 1
ATOM 1352 C CA . PHE A 1 171 ? -3.856 -1.665 13.717 1.00 86.88 171 PHE A CA 1
ATOM 1353 C C . PHE A 1 171 ? -4.844 -2.706 14.241 1.00 86.88 171 PHE A C 1
ATOM 1355 O O . PHE A 1 171 ? -5.713 -2.359 15.034 1.00 86.88 171 PHE A O 1
ATOM 1362 N N . GLN A 1 172 ? -4.677 -3.981 13.870 1.00 82.25 172 GLN A N 1
ATOM 1363 C CA . GLN A 1 172 ? -5.456 -5.072 14.465 1.00 82.25 172 GLN A CA 1
ATOM 1364 C C . GLN A 1 172 ? -5.193 -5.195 15.963 1.00 82.25 172 GLN A C 1
ATOM 1366 O O . GLN A 1 172 ? -6.138 -5.283 16.736 1.00 82.25 172 GLN A O 1
ATOM 1371 N N . GLN A 1 173 ? -3.931 -5.133 16.388 1.00 84.25 173 GLN A N 1
ATOM 1372 C CA . GLN A 1 173 ? -3.584 -5.183 17.808 1.00 84.25 173 GLN A CA 1
ATOM 1373 C C . GLN A 1 173 ? -4.121 -3.973 18.581 1.00 84.25 173 GLN A C 1
ATOM 1375 O O . GLN A 1 173 ? -4.613 -4.131 19.698 1.00 84.25 173 GLN A O 1
ATOM 1380 N N . LEU A 1 174 ? -4.063 -2.769 18.004 1.00 84.12 174 LEU A N 1
ATOM 1381 C CA . LEU A 1 174 ? -4.631 -1.567 18.622 1.00 84.12 174 LEU A CA 1
ATOM 1382 C C . LEU A 1 174 ? -6.158 -1.659 18.757 1.00 84.12 174 LEU A C 1
ATOM 1384 O O . LEU A 1 174 ? -6.701 -1.225 19.771 1.00 84.12 174 LEU A O 1
ATOM 1388 N N . GLU A 1 175 ? -6.845 -2.252 17.779 1.00 82.50 175 GLU A N 1
ATOM 1389 C CA . GLU A 1 175 ? -8.287 -2.521 17.857 1.00 82.50 175 GLU A CA 1
ATOM 1390 C C . GLU A 1 175 ? -8.598 -3.592 18.923 1.00 82.50 175 GLU A C 1
ATOM 1392 O O . GLU A 1 175 ? -9.464 -3.388 19.771 1.00 82.50 175 GLU A O 1
ATOM 1397 N N . GLU A 1 176 ? -7.861 -4.709 18.944 1.00 81.19 176 GLU A N 1
ATOM 1398 C CA . GLU A 1 176 ? -8.055 -5.812 19.903 1.00 81.19 176 GLU A CA 1
ATOM 1399 C C . GLU A 1 176 ? -7.817 -5.383 21.356 1.00 81.19 176 GLU A C 1
ATOM 1401 O O . GLU A 1 176 ? -8.542 -5.798 22.260 1.00 81.19 176 GLU A O 1
ATOM 1406 N N . THR A 1 177 ? -6.833 -4.512 21.581 1.00 83.19 177 THR A N 1
ATOM 1407 C CA . THR A 1 177 ? -6.527 -3.942 22.902 1.00 83.19 177 THR A CA 1
ATOM 1408 C C . THR A 1 177 ? -7.411 -2.748 23.268 1.00 83.19 177 THR A C 1
ATOM 1410 O O . THR A 1 177 ? -7.228 -2.166 24.333 1.00 83.19 177 THR A O 1
ATOM 1413 N N . SER A 1 178 ? -8.393 -2.397 22.425 1.00 83.12 178 SER A N 1
ATOM 1414 C CA . SER A 1 178 ? -9.300 -1.252 22.615 1.00 83.12 178 SER A CA 1
ATOM 1415 C C . SER A 1 178 ? -8.592 0.109 22.726 1.00 83.12 178 SER A C 1
ATOM 1417 O O . SER A 1 178 ? -9.144 1.050 23.288 1.00 83.12 178 SER A O 1
ATOM 1419 N N . ARG A 1 179 ? -7.380 0.231 22.167 1.00 83.06 179 ARG A N 1
ATOM 1420 C CA . ARG A 1 179 ? -6.613 1.490 22.074 1.00 83.06 179 ARG A CA 1
ATOM 1421 C C . ARG A 1 179 ? -7.019 2.314 20.847 1.00 83.06 179 ARG A C 1
ATOM 1423 O O . ARG A 1 179 ? -6.890 3.534 20.835 1.00 83.06 179 ARG A O 1
ATOM 1430 N N . LEU A 1 180 ? -7.529 1.654 19.807 1.00 83.56 180 LEU A N 1
ATOM 1431 C CA . LEU A 1 180 ? -8.066 2.276 18.598 1.00 83.56 180 LEU A CA 1
ATOM 1432 C C . LEU A 1 180 ? -9.576 2.030 18.499 1.00 83.56 180 LEU A C 1
ATOM 1434 O O . LEU A 1 180 ? -10.006 0.895 18.304 1.00 83.56 180 LEU A O 1
ATOM 1438 N N . ASP A 1 181 ? -10.370 3.100 18.563 1.00 79.25 181 ASP A N 1
ATOM 1439 C CA . ASP A 1 181 ? -11.799 3.058 18.267 1.00 79.25 181 ASP A CA 1
ATOM 1440 C C . ASP A 1 181 ? -12.064 3.519 16.827 1.00 79.25 181 ASP A C 1
ATOM 1442 O O . ASP A 1 181 ? -12.005 4.704 16.508 1.00 79.25 181 ASP A O 1
ATOM 1446 N N . LEU A 1 182 ? -12.408 2.572 15.952 1.00 77.19 182 LEU A N 1
ATOM 1447 C CA . LEU A 1 182 ? -12.748 2.842 14.549 1.00 77.19 182 LEU A CA 1
ATOM 1448 C C . LEU A 1 182 ? -14.060 3.626 14.371 1.00 77.19 182 LEU A C 1
ATOM 1450 O O . LEU A 1 182 ? -14.364 4.057 13.260 1.00 77.19 182 LEU A O 1
ATOM 1454 N N . SER A 1 183 ? -14.875 3.749 15.423 1.00 76.19 183 SER A N 1
ATOM 1455 C CA . SER A 1 183 ? -16.104 4.547 15.407 1.00 76.19 183 SER A CA 1
ATOM 1456 C C . SER A 1 183 ? -15.900 5.992 15.859 1.00 76.19 183 SER A C 1
ATOM 1458 O O . SER A 1 183 ? -16.782 6.818 15.625 1.00 76.19 183 SER A O 1
ATOM 1460 N N . SER A 1 184 ? -14.739 6.304 16.442 1.00 78.31 184 SER A N 1
ATOM 1461 C CA . SER A 1 184 ? -14.366 7.652 16.852 1.00 78.31 184 SER A CA 1
ATOM 1462 C C . SER A 1 184 ? -13.643 8.376 15.718 1.00 78.31 184 SER A C 1
ATOM 1464 O O . SER A 1 184 ? -12.567 7.967 15.274 1.00 78.31 184 SER A O 1
ATOM 1466 N N . GLU A 1 185 ? -14.216 9.491 15.263 1.00 82.00 185 GLU A N 1
ATOM 1467 C CA . GLU A 1 185 ? -13.582 10.348 14.254 1.00 82.00 185 GLU A CA 1
ATOM 1468 C C . GLU A 1 185 ? -12.248 10.917 14.753 1.00 82.00 185 GLU A C 1
ATOM 1470 O O . GLU A 1 185 ? -11.303 11.012 13.974 1.00 82.00 185 GLU A O 1
ATOM 1475 N N . VAL A 1 186 ? -12.130 11.196 16.058 1.00 84.25 186 VAL A N 1
ATOM 1476 C CA . VAL A 1 186 ? -10.888 11.676 16.684 1.00 84.25 186 VAL A CA 1
ATOM 1477 C C . VAL A 1 186 ? -9.793 10.618 16.585 1.00 84.25 186 VAL A C 1
ATOM 1479 O O . VAL A 1 186 ? -8.696 10.915 16.118 1.00 84.25 186 VAL A O 1
ATOM 1482 N N . HIS A 1 187 ? -10.090 9.363 16.939 1.00 84.88 187 HIS A N 1
ATOM 1483 C CA . HIS A 1 187 ? -9.106 8.284 16.829 1.00 84.88 187 HIS A CA 1
ATOM 1484 C C . HIS A 1 187 ? -8.691 8.053 15.374 1.00 84.88 187 HIS A C 1
ATOM 1486 O O . HIS A 1 187 ? -7.502 7.912 15.100 1.00 84.88 187 HIS A O 1
ATOM 1492 N N . MET A 1 188 ? -9.640 8.052 14.432 1.00 86.19 188 MET A N 1
ATOM 1493 C CA . MET A 1 188 ? -9.332 7.908 13.005 1.00 86.19 188 MET A CA 1
ATOM 1494 C C . MET A 1 188 ? -8.490 9.074 12.474 1.00 86.19 188 MET A C 1
ATOM 1496 O O . MET A 1 188 ? -7.595 8.864 11.654 1.00 86.19 188 MET A O 1
ATOM 1500 N N . TRP A 1 189 ? -8.726 10.291 12.967 1.00 87.94 189 TRP A N 1
ATOM 1501 C CA . TRP A 1 189 ? -7.944 11.467 12.603 1.00 87.94 189 TRP A CA 1
ATOM 1502 C C . TRP A 1 189 ? -6.514 11.382 13.144 1.00 87.94 189 TRP A C 1
ATOM 1504 O O . TRP A 1 189 ? -5.562 11.502 12.372 1.00 87.94 189 TRP A O 1
ATOM 1514 N N . CYS A 1 190 ? -6.347 11.083 14.437 1.00 88.88 190 CYS A N 1
ATOM 1515 C CA . CYS A 1 190 ? -5.037 10.884 15.063 1.00 88.88 190 CYS A CA 1
ATOM 1516 C C . CYS A 1 190 ? -4.270 9.727 14.403 1.00 88.88 190 CYS A C 1
ATOM 1518 O O . CYS A 1 190 ? -3.060 9.818 14.188 1.00 88.88 190 CYS A O 1
ATOM 1520 N N . LEU A 1 191 ? -4.973 8.654 14.023 1.00 89.75 191 LEU A N 1
ATOM 1521 C CA . LEU A 1 191 ? -4.393 7.531 13.293 1.00 89.75 191 LEU A CA 1
ATOM 1522 C C . LEU A 1 191 ? -3.836 7.995 11.942 1.00 89.75 191 LEU A C 1
ATOM 1524 O O . LEU A 1 191 ? -2.703 7.661 11.600 1.00 89.75 191 LEU A O 1
ATOM 1528 N N . HIS A 1 192 ? -4.596 8.788 11.180 1.00 89.12 192 HIS A N 1
ATOM 1529 C CA . HIS A 1 192 ? -4.116 9.331 9.911 1.00 89.12 192 HIS A CA 1
ATOM 1530 C C . HIS A 1 192 ? -2.932 10.285 10.102 1.00 89.12 192 HIS A C 1
ATOM 1532 O O . HIS A 1 192 ? -1.934 10.142 9.395 1.00 89.12 192 HIS A O 1
ATOM 1538 N N . LEU A 1 193 ? -3.007 11.197 11.076 1.00 87.50 193 LEU A N 1
ATOM 1539 C CA . LEU A 1 193 ? -1.941 12.151 11.391 1.00 87.50 193 LEU A CA 1
ATOM 1540 C C . LEU A 1 193 ? -0.600 11.447 11.636 1.00 87.50 193 LEU A C 1
ATOM 1542 O O . LEU A 1 193 ? 0.430 11.853 11.097 1.00 87.50 193 LEU A O 1
ATOM 1546 N N . VAL A 1 194 ? -0.617 10.370 12.424 1.00 89.00 194 VAL A N 1
ATOM 1547 C CA . VAL A 1 194 ? 0.598 9.642 12.802 1.00 89.00 194 VAL A CA 1
ATOM 1548 C C . VAL A 1 194 ? 1.046 8.677 11.709 1.00 89.00 194 VAL A C 1
ATOM 1550 O O . VAL A 1 194 ? 2.217 8.666 11.324 1.00 89.00 194 VAL A O 1
ATOM 1553 N N . TYR A 1 195 ? 0.137 7.855 11.185 1.00 89.62 195 TYR A N 1
ATOM 1554 C CA . TYR A 1 195 ? 0.528 6.696 10.386 1.00 89.62 195 TYR A CA 1
ATOM 1555 C C . TYR A 1 195 ? 0.574 6.937 8.880 1.00 89.62 195 TYR A C 1
ATOM 1557 O O . TYR A 1 195 ? 1.328 6.236 8.206 1.00 89.62 195 TYR A O 1
ATOM 1565 N N . VAL A 1 196 ? -0.136 7.924 8.324 1.00 89.06 196 VAL A N 1
ATOM 1566 C CA . VAL A 1 196 ? 0.005 8.272 6.895 1.00 89.06 196 VAL A CA 1
ATOM 1567 C C . VAL A 1 196 ? 1.455 8.629 6.534 1.00 89.06 196 VAL A C 1
ATOM 1569 O O . VAL A 1 196 ? 1.993 7.995 5.620 1.00 89.06 196 VAL A O 1
ATOM 1572 N N . PRO A 1 197 ? 2.152 9.548 7.237 1.00 87.94 197 PRO A N 1
ATOM 1573 C CA . PRO A 1 197 ? 3.546 9.861 6.909 1.00 87.94 197 PRO A CA 1
ATOM 1574 C C . PRO A 1 197 ? 4.494 8.672 7.139 1.00 87.94 197 PRO A C 1
ATOM 1576 O O . PRO A 1 197 ? 5.472 8.505 6.406 1.00 87.94 197 PRO A O 1
ATOM 1579 N N . LEU A 1 198 ? 4.204 7.801 8.112 1.00 86.00 198 LEU A N 1
ATOM 1580 C CA . LEU A 1 198 ? 4.988 6.586 8.365 1.00 86.00 198 LEU A CA 1
ATOM 1581 C C . LEU A 1 198 ? 4.844 5.547 7.252 1.00 86.00 198 LEU A C 1
ATOM 1583 O O . LEU A 1 198 ? 5.849 4.988 6.801 1.00 86.00 198 LEU A O 1
ATOM 1587 N N . ILE A 1 199 ? 3.613 5.310 6.798 1.00 86.31 199 ILE A N 1
ATOM 1588 C CA . ILE A 1 199 ? 3.312 4.419 5.678 1.00 86.31 199 ILE A CA 1
ATOM 1589 C C . ILE A 1 199 ? 3.959 4.971 4.409 1.00 86.31 199 ILE A C 1
ATOM 1591 O O . ILE A 1 199 ? 4.638 4.220 3.712 1.00 86.31 199 ILE A O 1
ATOM 1595 N N . GLN A 1 200 ? 3.835 6.276 4.146 1.00 87.69 200 GLN A N 1
ATOM 1596 C CA . GLN A 1 200 ? 4.470 6.918 2.996 1.00 87.69 200 GLN A CA 1
ATOM 1597 C C . GLN A 1 200 ? 5.994 6.730 3.023 1.00 87.69 200 GLN A C 1
ATOM 1599 O O . GLN A 1 200 ? 6.564 6.233 2.055 1.00 87.69 200 GLN A O 1
ATOM 1604 N N . ARG A 1 201 ? 6.651 6.973 4.167 1.00 85.62 201 ARG A N 1
ATOM 1605 C CA . ARG A 1 201 ? 8.091 6.704 4.333 1.00 85.62 201 ARG A CA 1
ATOM 1606 C C . ARG A 1 201 ? 8.450 5.238 4.065 1.00 85.62 201 ARG A C 1
ATOM 1608 O O . ARG A 1 201 ? 9.498 4.958 3.481 1.00 85.62 201 ARG A O 1
ATOM 1615 N N . ALA A 1 202 ? 7.634 4.290 4.526 1.00 84.88 202 ALA A N 1
ATOM 1616 C CA . ALA A 1 202 ? 7.867 2.868 4.280 1.00 84.88 202 ALA A CA 1
ATOM 1617 C C . ALA A 1 202 ? 7.735 2.521 2.786 1.00 84.88 202 ALA A C 1
ATOM 1619 O O . ALA A 1 202 ? 8.563 1.773 2.261 1.00 84.88 202 ALA A O 1
ATOM 1620 N N . LEU A 1 203 ? 6.745 3.102 2.102 1.00 86.00 203 LEU A N 1
ATOM 1621 C CA . LEU A 1 203 ? 6.536 2.952 0.663 1.00 86.00 203 LEU A CA 1
ATOM 1622 C C . LEU A 1 203 ? 7.675 3.576 -0.150 1.00 86.00 203 LEU A C 1
ATOM 1624 O O . LEU A 1 203 ? 8.163 2.936 -1.078 1.00 86.00 203 LEU A O 1
ATOM 1628 N N . ASP A 1 204 ? 8.156 4.763 0.224 1.00 86.06 204 ASP A N 1
ATOM 1629 C CA . ASP A 1 204 ? 9.302 5.408 -0.427 1.00 86.06 204 ASP A CA 1
ATOM 1630 C C . ASP A 1 204 ? 10.567 4.552 -0.290 1.00 86.06 204 ASP A C 1
ATOM 1632 O O . ASP A 1 204 ? 11.226 4.240 -1.282 1.00 86.06 204 ASP A O 1
ATOM 1636 N N . ARG A 1 205 ? 10.854 4.045 0.917 1.00 83.44 205 ARG A N 1
ATOM 1637 C CA . ARG A 1 205 ? 11.980 3.121 1.140 1.00 83.44 205 ARG A CA 1
ATOM 1638 C C . ARG A 1 205 ? 11.852 1.841 0.319 1.00 83.44 205 ARG A C 1
ATOM 1640 O O . ARG A 1 205 ? 12.859 1.322 -0.165 1.00 83.44 205 ARG A O 1
ATOM 1647 N N . PHE A 1 206 ? 10.641 1.305 0.187 1.00 85.38 206 PHE A N 1
ATOM 1648 C CA . PHE A 1 206 ? 10.396 0.139 -0.653 1.00 85.38 206 PHE A CA 1
ATOM 1649 C C . PHE A 1 206 ? 10.621 0.445 -2.120 1.00 85.38 206 PHE A C 1
ATOM 1651 O O . PHE A 1 206 ? 11.341 -0.311 -2.762 1.00 85.38 206 PHE A O 1
ATOM 1658 N N . ARG A 1 207 ? 10.077 1.553 -2.633 1.00 85.75 207 ARG A N 1
ATOM 1659 C CA . ARG A 1 207 ? 10.301 2.013 -4.006 1.00 85.75 207 ARG A CA 1
ATOM 1660 C C . ARG A 1 207 ? 11.793 2.116 -4.298 1.00 85.75 207 ARG A C 1
ATOM 1662 O O . ARG A 1 207 ? 12.252 1.551 -5.285 1.00 85.75 207 ARG A O 1
ATOM 1669 N N . ASP A 1 208 ? 12.555 2.775 -3.432 1.00 83.00 208 ASP A N 1
ATOM 1670 C CA . ASP A 1 208 ? 13.979 3.020 -3.664 1.00 83.00 208 ASP A CA 1
ATOM 1671 C C . ASP A 1 208 ? 14.786 1.712 -3.634 1.00 83.00 208 ASP A C 1
ATOM 1673 O O . ASP A 1 208 ? 15.605 1.451 -4.518 1.00 83.00 208 ASP A O 1
ATOM 1677 N N . ARG A 1 209 ? 14.509 0.824 -2.668 1.00 80.75 209 ARG A N 1
ATOM 1678 C CA . ARG A 1 209 ? 15.144 -0.505 -2.600 1.00 80.75 209 ARG A CA 1
ATOM 1679 C C . ARG A 1 209 ? 14.747 -1.394 -3.769 1.00 80.75 209 ARG A C 1
ATOM 1681 O O . ARG A 1 209 ? 15.596 -2.082 -4.328 1.00 80.75 209 ARG A O 1
ATOM 1688 N N . TRP A 1 210 ? 13.471 -1.387 -4.134 1.00 83.50 210 TRP A N 1
ATOM 1689 C CA . TRP A 1 210 ? 12.955 -2.160 -5.251 1.00 83.50 210 TRP A CA 1
ATOM 1690 C C . TRP A 1 210 ? 13.546 -1.662 -6.566 1.00 83.50 210 TRP A C 1
ATOM 1692 O O . TRP A 1 210 ? 13.995 -2.459 -7.372 1.00 83.50 210 TRP A O 1
ATOM 1702 N N . ASN A 1 211 ? 13.667 -0.364 -6.796 1.00 83.81 211 ASN A N 1
ATOM 1703 C CA . ASN A 1 211 ? 14.239 0.129 -8.049 1.00 83.81 211 ASN A CA 1
ATOM 1704 C C . ASN A 1 211 ? 15.755 -0.132 -8.157 1.00 83.81 211 ASN A C 1
ATOM 1706 O O . ASN A 1 211 ? 16.292 -0.262 -9.258 1.00 83.81 211 ASN A O 1
ATOM 1710 N N . CYS A 1 212 ? 16.430 -0.312 -7.019 1.00 83.81 212 CYS A N 1
ATOM 1711 C CA . CYS A 1 212 ? 17.864 -0.584 -6.938 1.00 83.81 212 CYS A CA 1
ATOM 1712 C C . CYS A 1 212 ? 18.229 -2.063 -6.692 1.00 83.81 212 CYS A C 1
ATOM 1714 O O . CYS A 1 212 ? 19.415 -2.374 -6.568 1.00 83.81 212 CYS A O 1
ATOM 1716 N N . HIS A 1 213 ? 17.267 -2.992 -6.622 1.00 81.69 213 HIS A N 1
ATOM 1717 C CA . HIS A 1 213 ? 17.588 -4.409 -6.404 1.00 81.69 213 HIS A CA 1
ATOM 1718 C C . HIS A 1 213 ? 18.190 -5.047 -7.658 1.00 81.69 213 HIS A C 1
ATOM 1720 O O . HIS A 1 213 ? 17.828 -4.708 -8.780 1.00 81.69 213 HIS A O 1
ATOM 1726 N N 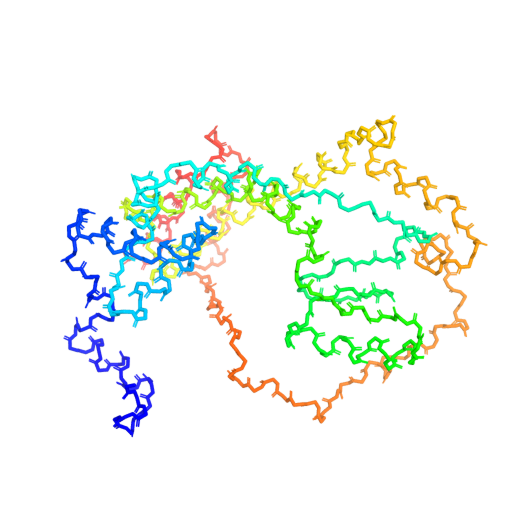. ARG A 1 214 ? 19.105 -6.002 -7.481 1.00 81.06 214 ARG A N 1
ATOM 1727 C CA . ARG A 1 214 ? 19.725 -6.708 -8.607 1.00 81.06 214 ARG A CA 1
ATOM 1728 C C . ARG A 1 214 ? 18.795 -7.788 -9.145 1.00 81.06 214 ARG A C 1
ATOM 1730 O O . ARG A 1 214 ? 18.314 -8.628 -8.386 1.00 81.06 214 ARG A O 1
ATOM 1737 N N . LEU A 1 215 ? 18.602 -7.803 -10.458 1.00 78.50 215 LEU A N 1
ATOM 1738 C CA . LEU A 1 215 ? 17.844 -8.836 -11.153 1.00 78.50 215 LEU A CA 1
ATOM 1739 C C . LEU A 1 215 ? 18.797 -9.913 -11.682 1.00 78.50 215 LEU A C 1
ATOM 1741 O O . LEU A 1 215 ? 19.590 -9.661 -12.587 1.00 78.50 215 LEU A O 1
ATOM 1745 N N . SER A 1 216 ? 18.717 -11.126 -11.132 1.00 71.69 216 SER A N 1
ATOM 1746 C CA . SER A 1 216 ? 19.577 -12.252 -11.537 1.00 71.69 216 SER A CA 1
ATOM 1747 C C . SER A 1 216 ? 19.426 -12.618 -13.017 1.00 71.69 216 SER A C 1
ATOM 1749 O O . SER A 1 216 ? 20.413 -12.942 -13.669 1.00 71.69 216 SER A O 1
ATOM 1751 N N . GLU A 1 217 ? 18.208 -12.516 -13.555 1.00 72.81 217 GLU A N 1
ATOM 1752 C CA . GLU A 1 217 ? 17.893 -12.794 -14.966 1.00 72.81 217 GLU A CA 1
ATOM 1753 C C . GLU A 1 217 ? 18.474 -11.732 -15.920 1.00 72.81 217 GLU A C 1
ATOM 1755 O O . GLU A 1 217 ? 18.769 -12.034 -17.072 1.00 72.81 217 GLU A O 1
ATOM 1760 N N . GLU A 1 218 ? 18.741 -10.522 -15.422 1.00 81.38 218 GLU A N 1
ATOM 1761 C CA . GLU A 1 218 ? 19.245 -9.375 -16.193 1.00 81.38 218 GLU A CA 1
ATOM 1762 C C . GLU A 1 218 ? 20.727 -9.101 -15.897 1.00 81.38 218 GLU A C 1
ATOM 1764 O O . GLU A 1 218 ? 21.182 -7.957 -15.810 1.00 81.38 218 GLU A O 1
ATOM 1769 N N . ARG A 1 219 ? 21.501 -10.175 -15.681 1.00 82.69 219 ARG A N 1
ATOM 1770 C CA . ARG A 1 219 ? 22.946 -10.127 -15.372 1.00 82.69 219 ARG A CA 1
ATOM 1771 C C . ARG A 1 219 ? 23.281 -9.253 -14.153 1.00 82.69 219 ARG A C 1
ATOM 1773 O O . ARG A 1 219 ? 24.355 -8.662 -14.076 1.00 82.69 219 ARG A O 1
ATOM 1780 N N . GLY A 1 220 ? 22.359 -9.160 -13.196 1.00 80.25 220 GLY A N 1
ATOM 1781 C CA . GLY A 1 220 ? 22.527 -8.384 -11.970 1.00 80.25 220 GLY A CA 1
ATOM 1782 C C . GLY A 1 220 ? 22.297 -6.880 -12.121 1.00 80.25 220 GLY A C 1
ATOM 1783 O O . GLY A 1 220 ? 22.586 -6.151 -11.171 1.00 80.25 220 GLY A O 1
ATOM 1784 N N . ARG A 1 221 ? 21.781 -6.413 -13.266 1.00 82.25 221 ARG A N 1
ATOM 1785 C CA . ARG A 1 221 ? 21.365 -5.015 -13.447 1.00 82.25 221 ARG A CA 1
ATOM 1786 C C . ARG A 1 221 ? 20.144 -4.698 -12.588 1.00 82.25 221 ARG A C 1
ATOM 1788 O O . ARG A 1 221 ? 19.328 -5.577 -12.301 1.00 82.25 221 ARG A O 1
ATOM 1795 N N . THR A 1 222 ? 20.032 -3.447 -12.158 1.00 85.06 222 THR A N 1
ATOM 1796 C CA . THR A 1 222 ? 18.874 -2.977 -11.388 1.00 85.06 222 THR A CA 1
ATOM 1797 C C . THR A 1 222 ? 17.748 -2.500 -12.307 1.00 85.06 222 THR A C 1
ATOM 1799 O O . THR A 1 222 ? 18.030 -2.084 -13.434 1.00 85.06 222 THR A O 1
ATOM 1802 N N . PRO A 1 223 ? 16.479 -2.505 -11.856 1.00 86.12 223 PRO A N 1
ATOM 1803 C CA . PRO A 1 223 ? 15.384 -1.892 -12.604 1.00 86.12 223 PRO A CA 1
ATOM 1804 C C . PRO A 1 223 ? 15.691 -0.463 -13.067 1.00 86.12 223 PRO A C 1
ATOM 1806 O O . PRO A 1 223 ? 15.466 -0.151 -14.233 1.00 86.12 223 PRO A O 1
ATOM 1809 N N . THR A 1 224 ? 16.281 0.378 -12.207 1.00 83.81 224 THR A N 1
ATOM 1810 C CA . THR A 1 224 ? 16.701 1.739 -12.584 1.00 83.81 224 THR A CA 1
ATOM 1811 C C . THR A 1 224 ? 17.736 1.732 -13.707 1.00 83.81 224 THR A C 1
ATOM 1813 O O . THR A 1 224 ? 17.619 2.508 -14.650 1.00 83.81 224 THR A O 1
ATOM 1816 N N . GLN A 1 225 ? 18.740 0.854 -13.642 1.00 85.81 225 GLN A N 1
ATOM 1817 C CA . GLN A 1 225 ? 1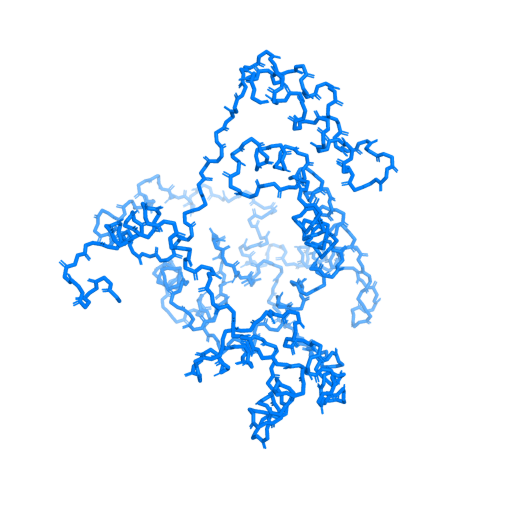9.762 0.756 -14.689 1.00 85.81 225 GLN A CA 1
ATOM 1818 C C . GLN A 1 225 ? 19.165 0.317 -16.026 1.00 85.81 225 GLN A C 1
ATOM 1820 O O . GLN A 1 225 ? 19.499 0.895 -17.055 1.00 85.81 225 GLN A O 1
ATOM 1825 N N . LEU A 1 226 ? 18.267 -0.672 -16.012 1.00 86.12 226 LEU A N 1
ATOM 1826 C CA . LEU A 1 226 ? 17.574 -1.141 -17.215 1.00 86.12 226 LEU A CA 1
ATOM 1827 C C . LEU A 1 226 ? 16.676 -0.053 -17.809 1.00 86.12 226 LEU A C 1
ATOM 1829 O O . LEU A 1 226 ? 16.660 0.123 -19.024 1.00 86.12 226 LEU A O 1
ATOM 1833 N N . TYR A 1 227 ? 15.970 0.697 -16.959 1.00 85.00 227 TYR A N 1
ATOM 1834 C CA . TYR A 1 227 ? 15.153 1.829 -17.385 1.00 85.00 227 TYR A CA 1
ATOM 1835 C C . TYR A 1 227 ? 16.009 2.906 -18.058 1.00 85.00 227 TYR A C 1
ATOM 1837 O O . TYR A 1 227 ? 15.752 3.246 -19.207 1.00 85.00 227 TYR A O 1
ATOM 1845 N N . LEU A 1 228 ? 17.061 3.389 -17.387 1.00 83.75 228 LEU A N 1
ATOM 1846 C CA . LEU A 1 228 ? 17.947 4.429 -17.925 1.00 83.75 228 LEU A CA 1
ATOM 1847 C C . LEU A 1 228 ? 18.633 3.991 -19.223 1.00 83.75 228 LEU A C 1
ATOM 1849 O O . LEU A 1 228 ? 18.678 4.758 -20.181 1.00 83.75 228 LEU A O 1
ATOM 1853 N N . GLN A 1 229 ? 19.126 2.751 -19.273 1.00 86.25 229 GLN A N 1
ATOM 1854 C CA . GLN A 1 229 ? 19.724 2.192 -20.483 1.00 86.25 229 GLN A CA 1
ATOM 1855 C C . GLN A 1 229 ? 18.711 2.177 -21.633 1.00 86.25 229 GLN A C 1
ATOM 1857 O O . GLN A 1 229 ? 19.020 2.667 -22.715 1.00 86.25 229 GLN A O 1
ATOM 1862 N N . GLY A 1 230 ? 17.495 1.681 -21.393 1.00 85.44 230 GLY A N 1
ATOM 1863 C CA . GLY A 1 230 ? 16.447 1.669 -22.409 1.00 85.44 230 GLY A CA 1
ATOM 1864 C C . GLY A 1 230 ? 16.041 3.076 -22.856 1.00 85.44 230 GLY A C 1
ATOM 1865 O O . GLY A 1 230 ? 15.765 3.283 -24.032 1.00 85.44 230 GLY A O 1
ATOM 1866 N N . MET A 1 231 ? 16.026 4.057 -21.948 1.00 82.06 231 MET A N 1
ATOM 1867 C CA . MET A 1 231 ? 15.685 5.441 -22.288 1.00 82.06 231 MET A CA 1
ATOM 1868 C C . MET A 1 231 ? 16.709 6.016 -23.272 1.00 82.06 231 MET A C 1
ATOM 1870 O O . MET A 1 231 ? 16.327 6.589 -24.284 1.00 82.06 231 MET A O 1
ATOM 1874 N 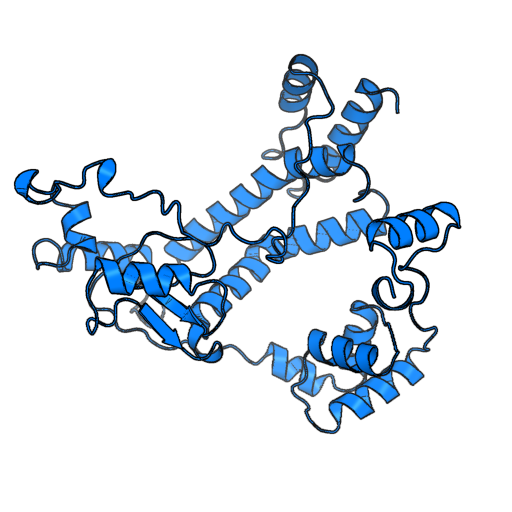N . ILE A 1 232 ? 18.002 5.789 -23.029 1.00 85.00 232 ILE A N 1
ATOM 1875 C CA . ILE A 1 232 ? 19.084 6.239 -23.919 1.00 85.00 232 ILE A CA 1
ATOM 1876 C C . ILE A 1 232 ? 19.061 5.480 -25.251 1.00 85.00 232 ILE A C 1
ATOM 1878 O O . ILE A 1 232 ? 19.202 6.081 -26.312 1.00 85.00 232 ILE A O 1
ATOM 1882 N N . GLU A 1 233 ? 18.887 4.158 -25.213 1.00 85.50 233 GLU A N 1
ATOM 1883 C CA . GLU A 1 233 ? 18.909 3.320 -26.417 1.00 85.50 233 GLU A CA 1
ATOM 1884 C C . GLU A 1 233 ? 17.786 3.672 -27.397 1.00 85.50 233 GLU A C 1
ATOM 1886 O O . GLU A 1 233 ? 17.992 3.596 -28.610 1.00 85.50 233 GLU A O 1
ATOM 1891 N N . HIS A 1 234 ? 16.619 4.062 -26.879 1.00 82.56 234 HIS A N 1
ATOM 1892 C CA . HIS A 1 234 ? 15.413 4.315 -27.664 1.00 82.56 234 HIS A CA 1
ATOM 1893 C C . HIS A 1 234 ? 15.124 5.800 -27.934 1.00 82.56 234 HIS A C 1
ATOM 1895 O O . HIS A 1 234 ? 14.194 6.080 -28.692 1.00 82.56 234 HIS A O 1
ATOM 1901 N N . ALA A 1 235 ? 15.910 6.727 -27.380 1.00 83.00 235 ALA A N 1
ATOM 1902 C CA . ALA A 1 235 ? 15.775 8.157 -27.651 1.00 83.00 235 ALA A CA 1
ATOM 1903 C C . ALA A 1 235 ? 16.020 8.476 -29.137 1.00 83.00 235 ALA A C 1
ATOM 1905 O O . ALA A 1 235 ? 16.975 7.995 -29.750 1.00 83.00 235 ALA A O 1
ATOM 1906 N N . GLY A 1 236 ? 15.138 9.281 -29.724 1.00 75.44 236 GLY A N 1
ATOM 1907 C CA . GLY A 1 236 ? 15.169 9.694 -31.126 1.00 75.44 236 GLY A CA 1
ATOM 1908 C C . GLY A 1 236 ? 14.759 8.594 -32.108 1.00 75.44 236 GLY A C 1
ATOM 1909 O O . GLY A 1 236 ? 14.932 8.759 -33.315 1.00 75.44 236 GLY A O 1
ATOM 1910 N N . ARG A 1 237 ? 14.237 7.455 -31.625 1.00 81.00 237 ARG A N 1
ATOM 1911 C CA . ARG A 1 237 ? 13.844 6.309 -32.469 1.00 81.00 237 ARG A CA 1
ATOM 1912 C C . ARG A 1 237 ? 12.340 6.234 -32.753 1.00 81.00 237 ARG A C 1
ATOM 1914 O O . ARG A 1 237 ? 11.866 5.202 -33.227 1.00 81.00 237 ARG A O 1
ATOM 1921 N N . GLY A 1 238 ? 11.586 7.300 -32.476 1.00 70.44 238 GLY A N 1
ATOM 1922 C CA . GLY A 1 238 ? 10.143 7.374 -32.731 1.00 70.44 238 GLY A CA 1
ATOM 1923 C C . GLY A 1 238 ? 9.297 6.694 -31.651 1.00 70.44 238 GLY A C 1
ATOM 1924 O O . GLY A 1 238 ? 8.147 6.310 -31.894 1.00 70.44 238 GLY A O 1
ATOM 1925 N N . HIS A 1 239 ? 9.854 6.517 -30.454 1.00 72.81 239 HIS A N 1
ATOM 1926 C CA . HIS A 1 239 ? 9.133 6.004 -29.299 1.00 72.81 239 HIS A CA 1
ATOM 1927 C C . HIS A 1 239 ? 8.647 7.180 -28.452 1.00 72.81 239 HIS A C 1
ATOM 1929 O O . HIS A 1 239 ? 9.348 7.581 -27.535 1.00 72.81 239 HIS A O 1
ATOM 1935 N N . ARG A 1 240 ? 7.425 7.682 -28.696 1.00 66.56 240 ARG A N 1
ATOM 1936 C CA . ARG A 1 240 ? 6.862 8.849 -27.974 1.00 66.56 240 ARG A CA 1
ATOM 1937 C C . ARG A 1 240 ? 7.074 8.828 -26.454 1.00 66.56 240 ARG A C 1
ATOM 1939 O O . ARG A 1 240 ? 7.629 9.761 -25.911 1.00 66.56 240 ARG A O 1
ATOM 1946 N N . GLY A 1 241 ? 6.786 7.715 -25.770 1.00 65.44 241 GLY A N 1
ATOM 1947 C CA . GLY A 1 241 ? 6.992 7.614 -24.310 1.00 65.44 241 GLY A CA 1
ATOM 1948 C C . GLY A 1 241 ? 8.448 7.728 -23.815 1.00 65.44 241 GLY A C 1
ATOM 1949 O O . GLY A 1 241 ? 8.671 7.788 -22.605 1.00 65.44 241 GLY A O 1
ATOM 1950 N N . VAL A 1 242 ? 9.419 7.710 -24.730 1.00 71.62 242 VAL A N 1
ATOM 1951 C CA . VAL A 1 242 ? 10.842 7.987 -24.495 1.00 71.62 242 VAL A CA 1
ATOM 1952 C C . VAL A 1 242 ? 11.194 9.369 -25.044 1.00 71.62 242 VAL A C 1
ATOM 1954 O O . VAL A 1 242 ? 11.795 10.159 -24.329 1.00 71.62 242 VAL A O 1
ATOM 1957 N N . ASP A 1 243 ? 10.791 9.674 -26.276 1.00 72.75 243 ASP A N 1
ATOM 1958 C CA . ASP A 1 243 ? 11.112 10.927 -26.961 1.00 72.75 243 ASP A CA 1
ATOM 1959 C C . ASP A 1 243 ? 10.526 12.149 -26.233 1.00 72.75 243 ASP A C 1
ATOM 1961 O O . ASP A 1 243 ? 11.242 13.126 -26.044 1.00 72.75 243 ASP A O 1
ATOM 1965 N N . ASP A 1 244 ? 9.306 12.047 -25.696 1.00 70.88 244 ASP A N 1
ATOM 1966 C CA . ASP A 1 244 ? 8.640 13.101 -24.911 1.00 70.88 244 ASP A CA 1
ATOM 1967 C C . ASP A 1 244 ? 9.393 13.442 -23.602 1.00 70.88 244 ASP A C 1
ATOM 1969 O O . ASP A 1 244 ? 9.128 14.464 -22.978 1.00 70.88 244 ASP A O 1
ATOM 1973 N N . MET A 1 245 ? 10.321 12.585 -23.150 1.00 71.44 245 MET A N 1
ATOM 1974 C CA . MET A 1 245 ? 11.167 12.837 -21.972 1.00 71.44 245 MET A CA 1
ATOM 1975 C C . MET A 1 245 ? 12.498 13.525 -22.316 1.00 71.44 245 MET A C 1
ATOM 1977 O O . MET A 1 245 ? 13.161 14.027 -21.409 1.00 71.44 245 MET A O 1
ATOM 1981 N N . PHE A 1 246 ? 12.927 13.503 -23.584 1.00 71.69 246 PHE A N 1
ATOM 1982 C CA . PHE A 1 246 ? 14.225 14.037 -24.031 1.00 71.69 246 PHE A CA 1
ATOM 1983 C C . PHE A 1 246 ? 14.104 15.244 -24.958 1.00 71.69 246 PHE A C 1
ATOM 1985 O O . PHE A 1 246 ? 15.031 16.050 -25.023 1.00 71.69 246 PHE A O 1
ATOM 1992 N N . PHE A 1 247 ? 12.997 15.353 -25.686 1.00 73.19 247 PHE A N 1
ATOM 1993 C CA . PHE A 1 247 ? 12.758 16.402 -26.661 1.00 73.19 247 PHE A CA 1
ATOM 1994 C C . PHE A 1 247 ? 11.498 17.156 -26.259 1.00 73.19 247 PHE A C 1
ATOM 1996 O O . PHE A 1 247 ? 10.461 16.542 -26.009 1.00 73.19 247 PHE A O 1
ATOM 2003 N N . GLU A 1 248 ? 11.583 18.486 -26.206 1.00 59.06 248 GLU A N 1
ATOM 2004 C CA . GLU A 1 248 ? 10.374 19.295 -26.116 1.00 59.06 248 GLU A CA 1
ATOM 2005 C C . GLU A 1 248 ? 9.544 19.040 -27.378 1.00 59.06 248 GLU A C 1
ATOM 2007 O O . GLU A 1 248 ? 10.080 19.102 -28.494 1.00 59.06 248 GLU A O 1
ATOM 2012 N N . PRO A 1 249 ? 8.261 18.682 -27.230 1.00 55.28 249 PRO A N 1
ATOM 2013 C CA . PRO A 1 249 ? 7.416 18.449 -28.382 1.00 55.28 249 PRO A CA 1
ATOM 2014 C C . PRO A 1 249 ? 7.340 19.746 -29.192 1.00 55.28 249 PRO A C 1
ATOM 2016 O O . PRO A 1 249 ? 7.076 20.811 -28.640 1.00 55.28 249 PRO A O 1
ATOM 2019 N N . GLN A 1 250 ? 7.589 19.664 -30.501 1.00 50.62 250 GLN A N 1
ATOM 2020 C CA . GLN A 1 250 ? 7.380 20.806 -31.389 1.00 50.62 250 GLN A CA 1
ATOM 2021 C C . GLN A 1 250 ? 5.920 21.256 -31.246 1.00 50.62 250 GLN A C 1
ATOM 2023 O O . GLN A 1 250 ? 5.010 20.454 -31.471 1.00 50.62 250 GLN A O 1
ATOM 2028 N N . GLU A 1 251 ? 5.712 22.517 -30.846 1.00 47.75 251 GLU A N 1
ATOM 2029 C CA . GLU A 1 251 ? 4.401 23.105 -30.510 1.00 47.75 251 GLU A CA 1
ATOM 2030 C C . GLU A 1 251 ? 3.329 22.849 -31.588 1.00 47.75 251 GLU A C 1
ATOM 2032 O O . GLU A 1 251 ? 2.150 22.705 -31.275 1.00 47.75 251 GLU A O 1
ATOM 2037 N N . GLU A 1 252 ? 3.731 22.672 -32.849 1.00 47.25 252 GLU A N 1
ATOM 2038 C CA . GLU A 1 252 ? 2.841 22.393 -33.983 1.00 47.25 252 GLU A CA 1
ATOM 2039 C C . GLU A 1 252 ? 2.121 21.025 -33.932 1.00 47.25 252 GLU A C 1
ATOM 2041 O O . GLU A 1 252 ? 1.195 20.804 -34.710 1.00 47.25 252 GLU A O 1
ATOM 2046 N N . GLN A 1 253 ? 2.493 20.099 -33.034 1.00 44.94 253 GLN A N 1
ATOM 2047 C CA . GLN A 1 253 ? 1.829 18.785 -32.885 1.00 44.94 253 GLN A CA 1
ATOM 2048 C C . GLN A 1 253 ? 1.012 18.616 -31.592 1.00 44.94 253 GLN A C 1
ATOM 2050 O O . GLN A 1 253 ? 0.396 17.566 -31.394 1.00 44.94 253 GLN A O 1
ATOM 2055 N N . LEU A 1 254 ? 0.978 19.634 -30.728 1.00 45.47 254 LEU A N 1
ATOM 2056 C CA . LEU A 1 254 ? 0.201 19.660 -29.484 1.00 45.47 254 LEU A CA 1
ATOM 2057 C C . LEU A 1 254 ? -0.765 20.849 -29.476 1.00 45.47 254 LEU A C 1
ATOM 2059 O O . LEU A 1 254 ? -0.834 21.604 -28.513 1.00 45.47 254 LEU A O 1
ATOM 2063 N N . SER A 1 255 ? -1.591 20.986 -30.513 1.00 42.78 255 SER A N 1
ATOM 2064 C CA . SER A 1 255 ? -2.871 21.677 -30.341 1.00 42.78 255 SER A CA 1
ATOM 2065 C C . SER A 1 255 ? -3.823 20.741 -29.585 1.00 42.78 255 SER A C 1
ATOM 2067 O O . SER A 1 255 ? -4.731 20.159 -30.169 1.00 42.78 255 SER A O 1
ATOM 2069 N N . VAL A 1 256 ? -3.549 20.504 -28.302 1.00 43.53 256 VAL A N 1
ATOM 2070 C CA . VAL A 1 256 ? -4.564 19.998 -27.375 1.00 43.53 256 VAL A CA 1
ATOM 2071 C C . VAL A 1 256 ? -5.068 21.237 -26.661 1.00 43.53 256 VAL A C 1
ATOM 2073 O O . VAL A 1 256 ? -4.430 21.729 -25.731 1.00 43.53 256 VAL A O 1
ATOM 2076 N N . SER A 1 257 ? -6.154 21.800 -27.176 1.00 41.69 257 SER A N 1
ATOM 2077 C CA . SER A 1 257 ? -6.850 22.892 -26.503 1.00 41.69 257 SER A CA 1
ATOM 2078 C C . SER A 1 257 ? -7.424 22.376 -25.177 1.00 41.69 257 SER A C 1
ATOM 2080 O O . SER A 1 257 ? -7.696 21.181 -25.039 1.00 41.69 257 SER A O 1
ATOM 2082 N N . GLU A 1 258 ? -7.643 23.243 -24.185 1.00 41.09 258 GLU A N 1
ATOM 2083 C CA . GLU A 1 258 ? -8.419 22.845 -22.995 1.00 41.09 258 GLU A CA 1
ATOM 2084 C C . GLU A 1 258 ? -9.828 22.338 -23.376 1.00 41.09 258 GLU A C 1
ATOM 2086 O O . GLU A 1 258 ? -10.412 21.557 -22.634 1.00 41.09 258 GLU A O 1
ATOM 2091 N N . GLU A 1 259 ? -10.319 22.681 -24.572 1.00 42.97 259 GLU A N 1
ATOM 2092 C CA . GLU A 1 259 ? -11.584 22.222 -25.160 1.00 42.97 259 GLU A CA 1
ATOM 2093 C C . GLU A 1 259 ? -11.526 20.768 -25.690 1.00 42.97 259 GLU A C 1
ATOM 2095 O O . GLU A 1 259 ? -12.568 20.132 -25.844 1.00 42.97 259 GLU A O 1
ATOM 2100 N N . ASP A 1 260 ? -10.333 20.190 -25.908 1.00 40.12 260 ASP A N 1
ATOM 2101 C CA . ASP A 1 260 ? -10.157 18.764 -26.253 1.00 40.12 260 ASP A CA 1
ATOM 2102 C C . ASP A 1 260 ? -10.280 17.839 -25.026 1.00 40.12 260 ASP A C 1
ATOM 2104 O O . ASP A 1 260 ? -10.451 16.620 -25.160 1.00 40.12 260 ASP A O 1
ATOM 2108 N N . TYR A 1 261 ? -10.221 18.400 -23.812 1.00 40.75 261 TYR A N 1
ATOM 2109 C CA . TYR A 1 261 ? -10.693 17.739 -22.598 1.00 40.75 261 TYR A CA 1
ATOM 2110 C C . TYR A 1 261 ? -12.212 17.909 -22.514 1.00 40.75 261 TYR A C 1
ATOM 2112 O O . TYR A 1 261 ? -12.717 18.713 -21.740 1.00 40.75 261 TYR A O 1
ATOM 2120 N N . GLY A 1 262 ? -12.953 17.148 -23.320 1.00 38.00 262 GLY A N 1
ATOM 2121 C CA . GLY A 1 262 ? -14.411 17.159 -23.249 1.00 38.00 262 GLY A CA 1
ATOM 2122 C C . GLY A 1 262 ? -14.898 16.743 -21.858 1.00 38.00 262 GLY A C 1
ATOM 2123 O O . GLY A 1 262 ? -14.696 15.597 -21.444 1.00 38.00 262 GLY A O 1
ATOM 2124 N N . GLU A 1 263 ? -15.553 17.657 -21.140 1.00 42.25 263 GLU A N 1
ATOM 2125 C CA . GLU A 1 263 ? -16.498 17.271 -20.097 1.00 42.25 263 GLU A CA 1
ATOM 2126 C C . GLU A 1 263 ? -17.672 16.586 -20.805 1.00 42.25 263 GLU A C 1
ATOM 2128 O O . GLU A 1 263 ? -18.473 17.218 -21.487 1.00 42.25 263 GLU A O 1
ATOM 2133 N N . ASP A 1 264 ? -17.716 15.258 -20.731 1.00 44.31 264 ASP A N 1
ATOM 2134 C CA . ASP A 1 264 ? -18.813 14.465 -21.280 1.00 44.31 264 ASP A CA 1
ATOM 2135 C C . ASP A 1 264 ? -20.068 14.704 -20.421 1.00 44.31 264 ASP A C 1
ATOM 2137 O O . ASP A 1 264 ? -20.313 13.991 -19.447 1.00 44.31 264 ASP A O 1
ATOM 2141 N N . GLU A 1 265 ? -20.833 15.755 -20.741 1.00 50.78 265 GLU A N 1
ATOM 2142 C CA . GLU A 1 265 ? -22.096 16.110 -20.069 1.00 50.78 265 GLU A CA 1
ATOM 2143 C C . GLU A 1 265 ? -23.155 14.994 -20.181 1.00 50.78 265 GLU A C 1
ATOM 2145 O O . GLU A 1 265 ? -24.059 14.909 -19.346 1.00 50.78 265 GLU A O 1
ATOM 2150 N N . GLU A 1 266 ? -23.027 14.108 -21.179 1.00 44.94 266 GLU A N 1
ATOM 2151 C CA . GLU A 1 266 ? -23.866 12.919 -21.376 1.00 44.94 266 GLU A CA 1
ATOM 2152 C C . GLU A 1 266 ? -23.261 11.637 -20.784 1.00 44.94 266 GLU A C 1
ATOM 2154 O O . GLU A 1 266 ? -23.920 10.586 -20.797 1.00 44.94 266 GLU A O 1
ATOM 2159 N N . ALA A 1 267 ? -22.046 11.693 -20.216 1.00 42.72 267 ALA A N 1
ATOM 2160 C CA . ALA A 1 267 ? -21.496 10.565 -19.486 1.00 42.72 267 ALA A CA 1
ATOM 2161 C C . ALA A 1 267 ? -22.522 10.172 -18.426 1.00 42.72 267 ALA A C 1
ATOM 2163 O O . ALA A 1 267 ? -23.028 11.043 -17.709 1.00 42.72 267 ALA A O 1
ATOM 2164 N N . PRO A 1 268 ? -22.837 8.873 -18.267 1.00 40.56 268 PRO A N 1
ATOM 2165 C CA . PRO A 1 268 ? -23.664 8.456 -17.157 1.00 40.56 268 PRO A CA 1
ATOM 2166 C C . PRO A 1 268 ? -22.968 8.946 -15.892 1.00 40.56 268 PRO A C 1
ATOM 2168 O O . PRO A 1 268 ? -21.909 8.425 -15.529 1.00 40.56 268 PRO A O 1
ATOM 2171 N N . VAL A 1 269 ? -23.553 9.965 -15.247 1.00 44.28 269 VAL A N 1
ATOM 2172 C CA . VAL A 1 269 ? -23.152 10.413 -13.916 1.00 44.28 269 VAL A CA 1
ATOM 2173 C C . VAL A 1 269 ? -23.056 9.134 -13.127 1.00 44.28 269 VAL A C 1
ATOM 2175 O O . VAL A 1 269 ? -24.062 8.422 -13.038 1.00 44.28 269 VAL A O 1
ATOM 2178 N N . ALA A 1 270 ? -21.836 8.784 -12.694 1.00 37.59 270 ALA A N 1
ATOM 2179 C CA . ALA A 1 270 ? -21.577 7.515 -12.034 1.00 37.59 270 ALA A CA 1
ATOM 2180 C C . ALA A 1 270 ? -22.695 7.343 -11.017 1.00 37.59 270 ALA A C 1
ATOM 2182 O O . ALA A 1 270 ? -22.787 8.160 -10.095 1.00 37.59 270 ALA A O 1
ATOM 2183 N N . SER A 1 271 ? -23.618 6.401 -11.275 1.00 40.47 271 SER A N 1
ATOM 2184 C CA . SER A 1 271 ? -24.830 6.322 -10.466 1.00 40.47 271 SER A CA 1
ATOM 2185 C C . SER A 1 271 ? -24.343 6.269 -9.029 1.00 40.47 271 SER A C 1
ATOM 2187 O O . SER A 1 271 ? -23.354 5.581 -8.771 1.00 40.47 271 SER A O 1
ATOM 2189 N N . ALA A 1 272 ? -24.963 6.992 -8.103 1.00 44.62 272 ALA A N 1
ATOM 2190 C CA . ALA A 1 272 ? -24.507 7.025 -6.710 1.00 44.62 272 ALA A CA 1
ATOM 2191 C C . ALA A 1 272 ? -24.414 5.620 -6.052 1.00 44.62 272 ALA A C 1
ATOM 2193 O O . ALA A 1 272 ? -23.953 5.500 -4.923 1.00 44.62 272 ALA A O 1
ATOM 2194 N N . ASN A 1 273 ? -24.826 4.571 -6.776 1.00 37.75 273 ASN A N 1
ATOM 2195 C CA . ASN A 1 273 ? -24.722 3.152 -6.465 1.00 37.75 273 ASN A CA 1
ATOM 2196 C C . ASN A 1 273 ? -23.542 2.428 -7.143 1.00 37.75 273 ASN A C 1
ATOM 2198 O O . ASN A 1 273 ? -23.513 1.199 -7.163 1.00 37.75 273 ASN A O 1
ATOM 2202 N N . ASP A 1 274 ? -22.575 3.138 -7.719 1.00 37.97 274 ASP A N 1
ATOM 2203 C CA . ASP A 1 274 ? -21.248 2.558 -7.883 1.00 37.97 274 ASP A CA 1
ATOM 2204 C C . ASP A 1 274 ? -20.758 2.289 -6.455 1.00 37.97 274 ASP A C 1
ATOM 2206 O O . ASP A 1 274 ? -20.751 3.214 -5.643 1.00 37.97 274 ASP A O 1
ATOM 2210 N N . ASP A 1 275 ? -20.408 1.041 -6.125 1.00 39.28 275 ASP A N 1
ATOM 2211 C CA . ASP A 1 275 ? -19.847 0.604 -4.833 1.00 39.28 275 ASP A CA 1
ATOM 2212 C C . ASP A 1 275 ? -18.463 1.253 -4.571 1.00 39.28 275 ASP A C 1
ATOM 2214 O O . ASP A 1 275 ? -17.468 0.600 -4.233 1.00 39.28 275 ASP A O 1
ATOM 2218 N N . LYS A 1 276 ? -18.349 2.564 -4.777 1.00 40.47 276 LYS A N 1
ATOM 2219 C CA . LYS A 1 276 ? -17.307 3.408 -4.239 1.00 40.47 276 LYS A CA 1
ATOM 2220 C C . LYS A 1 276 ? -17.534 3.371 -2.742 1.00 40.47 276 LYS A C 1
ATOM 2222 O O . LYS A 1 276 ? -18.520 3.892 -2.229 1.00 40.47 276 LYS A O 1
ATOM 2227 N N . LEU A 1 277 ? -16.617 2.706 -2.050 1.00 37.66 277 LEU A N 1
ATOM 2228 C CA . LEU A 1 277 ? -16.452 2.872 -0.619 1.00 37.66 277 LEU A CA 1
ATOM 2229 C C . LEU A 1 277 ? -16.352 4.386 -0.379 1.00 37.66 277 LEU A C 1
ATOM 2231 O O . LEU A 1 277 ? -15.315 4.982 -0.669 1.00 37.66 277 LEU A O 1
ATOM 2235 N N . GLN A 1 278 ? -17.436 5.024 0.065 1.00 37.06 278 GLN A N 1
ATOM 2236 C CA . GLN A 1 278 ? -17.350 6.373 0.599 1.00 37.06 278 GLN A CA 1
ATOM 2237 C C . GLN A 1 278 ? -16.562 6.243 1.894 1.00 37.06 278 GLN A C 1
ATOM 2239 O O . GLN A 1 278 ? -17.099 5.885 2.940 1.00 37.06 278 GLN A O 1
ATOM 2244 N N . VAL A 1 279 ? -15.252 6.445 1.790 1.00 48.00 279 VAL A N 1
ATOM 2245 C CA . VAL A 1 279 ? -14.420 6.685 2.957 1.00 48.00 279 VAL A CA 1
ATOM 2246 C C . VAL A 1 279 ? -14.854 8.052 3.460 1.00 48.00 279 VAL A C 1
ATOM 2248 O O . VAL A 1 279 ? -14.629 9.055 2.787 1.00 48.00 279 VAL A O 1
ATOM 2251 N N . SER A 1 280 ? -15.567 8.073 4.583 1.00 50.12 280 SER A N 1
ATOM 2252 C CA . SER A 1 280 ? -15.967 9.305 5.253 1.00 50.12 280 SER A CA 1
ATOM 2253 C C . SER A 1 280 ? -14.734 10.191 5.417 1.00 50.12 280 SER A C 1
ATOM 2255 O O . SER A 1 280 ? -13.719 9.745 5.956 1.00 50.12 280 SER A O 1
ATOM 2257 N N . SER A 1 281 ? -14.790 11.418 4.902 1.00 55.34 281 SER A N 1
ATOM 2258 C CA . SER A 1 281 ? -13.728 12.397 5.113 1.00 55.34 281 SER A CA 1
ATOM 2259 C C . SER A 1 281 ? -13.639 12.674 6.608 1.00 55.34 281 SER A C 1
ATOM 2261 O O . SER A 1 281 ? -14.578 13.221 7.182 1.00 55.34 281 SER A O 1
ATOM 2263 N N . VAL A 1 282 ? -12.541 12.263 7.237 1.00 66.12 282 VAL A N 1
ATOM 2264 C CA . VAL A 1 282 ? -12.315 12.514 8.659 1.00 66.12 282 VAL A CA 1
ATOM 2265 C C . VAL A 1 282 ? -12.009 14.000 8.828 1.00 66.12 282 VAL A C 1
ATOM 2267 O O . VAL A 1 282 ? -10.971 14.475 8.363 1.00 66.12 282 VAL A O 1
ATOM 2270 N N . THR A 1 283 ? -12.931 14.743 9.435 1.00 73.75 283 THR A N 1
ATOM 2271 C CA . THR A 1 283 ? -12.772 16.179 9.677 1.00 73.75 283 THR A CA 1
ATOM 2272 C C . THR A 1 283 ? -11.776 16.432 10.797 1.00 73.75 283 THR A C 1
ATOM 2274 O O . THR A 1 283 ? -11.720 15.681 11.768 1.00 73.75 283 THR A O 1
ATOM 2277 N N . MET A 1 284 ? -10.980 17.493 10.653 1.00 75.88 284 MET A N 1
ATOM 2278 C CA . MET A 1 284 ? -10.055 17.924 11.697 1.00 75.88 284 MET A CA 1
ATOM 2279 C C . MET A 1 284 ? -10.856 18.296 12.952 1.00 75.88 284 MET A C 1
ATOM 2281 O O . MET A 1 284 ? -11.724 19.164 12.858 1.00 75.88 284 MET A O 1
ATOM 2285 N N . PRO A 1 285 ? -10.610 17.637 14.097 1.00 75.88 285 PRO A N 1
ATOM 2286 C CA . PRO A 1 285 ? -11.458 17.798 15.270 1.00 75.88 285 PRO A CA 1
ATOM 2287 C C . PRO A 1 285 ? -11.005 18.956 16.178 1.00 75.88 285 PRO A C 1
ATOM 2289 O O . PRO A 1 285 ? -11.713 19.295 17.115 1.00 75.88 285 PRO A O 1
ATOM 2292 N N . ILE A 1 286 ? -9.844 19.559 15.905 1.00 79.62 286 ILE A N 1
ATOM 2293 C CA . ILE A 1 286 ? -9.224 20.651 16.672 1.00 79.62 286 ILE A CA 1
ATOM 2294 C C . ILE A 1 286 ? -9.029 21.890 15.791 1.00 79.62 286 ILE A C 1
ATOM 2296 O O . ILE A 1 286 ? -9.098 21.790 14.565 1.00 79.62 286 ILE A O 1
ATOM 2300 N N . ASP A 1 287 ? -8.791 23.055 16.392 1.00 84.38 287 ASP A N 1
ATOM 2301 C CA . ASP A 1 287 ? -8.528 24.282 15.635 1.00 84.38 287 ASP A CA 1
ATOM 2302 C C . ASP A 1 287 ? -7.105 24.324 15.029 1.00 84.38 2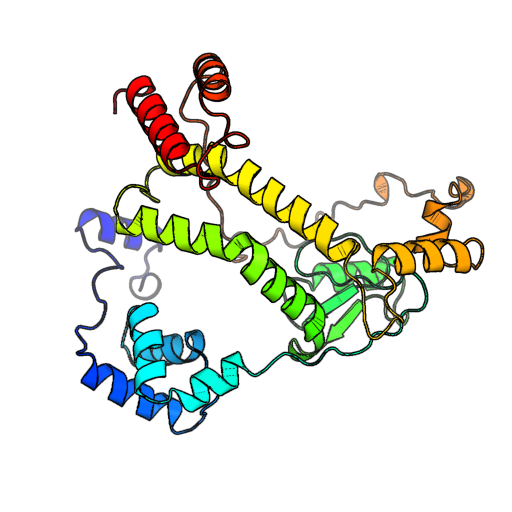87 ASP A C 1
ATOM 2304 O O . ASP A 1 287 ? -6.262 23.448 15.247 1.00 84.38 287 ASP A O 1
ATOM 2308 N N . HIS A 1 288 ? -6.831 25.346 14.213 1.00 80.31 288 HIS A N 1
ATOM 2309 C CA . HIS A 1 288 ? -5.541 25.491 13.534 1.00 80.31 288 HIS A CA 1
ATOM 2310 C C . HIS A 1 288 ? -4.363 25.782 14.482 1.00 80.31 288 HIS A C 1
ATOM 2312 O O . HIS A 1 288 ? -3.227 25.450 14.139 1.00 80.31 288 HIS A O 1
ATOM 2318 N N . GLU A 1 289 ? -4.607 26.383 15.646 1.00 83.38 289 GLU A N 1
ATOM 2319 C CA . GLU A 1 289 ? -3.568 26.726 16.623 1.00 83.38 289 GLU A CA 1
ATOM 2320 C C . GLU A 1 289 ? -3.163 25.481 17.425 1.00 83.38 289 GLU A C 1
ATOM 2322 O O . GLU A 1 289 ? -1.985 25.120 17.474 1.00 83.38 289 GLU A O 1
ATOM 2327 N N . GLN A 1 290 ? -4.155 24.735 17.912 1.00 83.38 290 GLN A N 1
ATOM 2328 C CA . GLN A 1 290 ? -4.012 23.423 18.540 1.00 83.38 290 GLN A CA 1
ATOM 2329 C C . GLN A 1 290 ? -3.360 22.410 17.592 1.00 83.38 290 GLN A C 1
ATOM 2331 O O . GLN A 1 290 ? -2.538 21.598 18.012 1.00 83.38 290 GLN A O 1
ATOM 2336 N N . MET A 1 291 ? -3.675 22.464 16.294 1.00 82.44 291 MET A N 1
ATOM 2337 C CA . MET A 1 291 ? -3.022 21.630 15.283 1.00 82.44 291 MET A CA 1
ATOM 2338 C C . MET A 1 291 ? -1.530 21.958 15.130 1.00 82.44 291 MET A C 1
ATOM 2340 O O . MET A 1 291 ? -0.705 21.050 14.978 1.00 82.44 291 MET A O 1
ATOM 2344 N N . ALA A 1 292 ? -1.159 23.240 15.171 1.00 81.94 292 ALA A N 1
ATOM 2345 C CA . ALA A 1 292 ? 0.239 23.659 15.095 1.00 81.94 292 ALA A CA 1
ATOM 2346 C C . ALA A 1 292 ? 1.030 23.213 16.337 1.00 81.94 292 ALA A C 1
ATOM 2348 O O . ALA A 1 292 ? 2.163 22.739 16.214 1.00 81.94 292 ALA A O 1
ATOM 2349 N N . GLU A 1 293 ? 0.419 23.299 17.520 1.00 83.88 293 GLU A N 1
ATOM 2350 C CA . GLU A 1 293 ? 0.986 22.776 18.764 1.00 83.88 293 GLU A CA 1
ATOM 2351 C C . GLU A 1 293 ? 1.159 21.252 18.701 1.00 83.88 293 GLU A C 1
ATOM 2353 O O . GLU A 1 293 ? 2.263 20.736 18.905 1.00 83.88 293 GLU A O 1
ATOM 2358 N N . LEU A 1 294 ? 0.112 20.531 18.293 1.00 83.12 294 LEU A N 1
ATOM 2359 C CA . LEU A 1 294 ? 0.142 19.079 18.162 1.00 83.12 294 LEU A CA 1
ATOM 2360 C C . LEU A 1 294 ? 1.203 18.608 17.161 1.00 83.12 294 LEU A C 1
ATOM 2362 O O . LEU A 1 294 ? 1.891 17.627 17.420 1.00 83.12 294 LEU A O 1
ATOM 2366 N N . THR A 1 295 ? 1.389 19.312 16.043 1.00 81.06 295 THR A N 1
ATOM 2367 C CA . THR A 1 295 ? 2.398 18.962 15.023 1.00 81.06 295 THR A CA 1
ATOM 2368 C C . THR A 1 295 ? 3.832 19.155 15.532 1.00 81.06 295 THR A C 1
ATOM 2370 O O . THR A 1 295 ? 4.757 18.470 15.091 1.00 81.06 295 THR A O 1
ATOM 2373 N N . ASN A 1 296 ? 4.046 20.062 16.490 1.00 80.38 296 ASN A N 1
ATOM 2374 C CA . ASN A 1 296 ? 5.349 20.216 17.132 1.00 80.38 296 ASN A CA 1
ATOM 2375 C C . ASN A 1 296 ? 5.665 19.064 18.090 1.00 80.38 296 ASN A C 1
ATOM 2377 O O . ASN A 1 296 ? 6.829 18.654 18.160 1.00 80.38 296 ASN A O 1
ATOM 2381 N N . ILE A 1 297 ? 4.643 18.546 18.777 1.00 79.25 297 ILE A N 1
ATOM 2382 C CA . ILE A 1 297 ? 4.736 17.451 19.753 1.00 79.25 297 ILE A CA 1
ATOM 2383 C C . ILE A 1 297 ? 4.827 16.098 19.035 1.00 79.25 297 ILE A C 1
ATOM 2385 O O . ILE A 1 297 ? 5.731 15.298 19.276 1.00 79.25 297 ILE A O 1
ATOM 2389 N N . ILE A 1 298 ? 3.910 15.851 18.105 1.00 81.62 298 ILE A N 1
ATOM 2390 C CA . ILE A 1 298 ? 3.786 14.599 17.373 1.00 81.62 298 ILE A CA 1
ATOM 2391 C C . ILE A 1 298 ? 4.656 14.677 16.131 1.00 81.62 298 ILE A C 1
ATOM 2393 O O . ILE A 1 298 ? 4.279 15.232 15.101 1.00 81.62 298 ILE A O 1
ATOM 2397 N N . ARG A 1 299 ? 5.842 14.073 16.228 1.00 78.25 299 ARG A N 1
ATOM 2398 C CA . ARG A 1 299 ? 6.781 13.931 15.111 1.00 78.25 299 ARG A CA 1
ATOM 2399 C C . ARG A 1 299 ? 6.940 12.453 14.741 1.00 78.25 299 ARG A C 1
ATOM 2401 O O . ARG A 1 299 ? 7.925 11.831 15.141 1.00 78.25 299 ARG A O 1
ATOM 2408 N N . PRO A 1 300 ? 6.020 11.876 13.938 1.00 75.19 300 PRO A N 1
ATOM 2409 C CA . PRO A 1 300 ? 5.969 10.432 13.686 1.00 75.19 300 PRO A CA 1
ATOM 2410 C C . PRO A 1 300 ? 7.275 9.871 13.121 1.00 75.19 300 PRO A C 1
ATOM 2412 O O . PRO A 1 300 ? 7.679 8.753 13.423 1.00 75.19 300 PRO A O 1
ATOM 2415 N N . LEU A 1 301 ? 7.989 10.667 12.322 1.00 72.31 301 LEU A N 1
ATOM 2416 C CA . LEU A 1 301 ? 9.224 10.244 11.667 1.00 72.31 301 LEU A CA 1
ATOM 2417 C C . LEU A 1 301 ? 10.405 10.035 12.631 1.00 72.31 301 LEU A C 1
ATOM 2419 O O . LEU A 1 301 ? 11.372 9.385 12.229 1.00 72.31 301 LEU A O 1
ATOM 2423 N N . TYR A 1 302 ? 10.321 10.522 13.868 1.00 68.31 302 TYR A N 1
ATOM 2424 C CA . TYR A 1 302 ? 11.386 10.439 14.871 1.00 68.31 302 TYR A CA 1
ATOM 2425 C C . TYR A 1 302 ? 11.057 9.491 16.032 1.00 68.31 302 TYR A C 1
ATOM 2427 O O . TYR A 1 302 ? 11.778 9.507 17.023 1.00 68.31 302 TYR A O 1
ATOM 2435 N N . SER A 1 303 ? 9.997 8.675 15.939 1.00 68.81 303 SER A N 1
ATOM 2436 C CA . SER A 1 303 ? 9.685 7.734 17.024 1.00 68.81 303 SER A CA 1
ATOM 2437 C C . SER A 1 303 ? 10.811 6.705 17.207 1.00 68.81 303 SER A C 1
ATOM 2439 O O . SER A 1 303 ? 11.348 6.169 16.230 1.00 68.81 303 SER A O 1
ATOM 2441 N N . GLU A 1 304 ? 11.183 6.460 18.465 1.00 59.38 304 GLU A N 1
ATOM 2442 C CA . GLU A 1 304 ? 12.310 5.596 18.845 1.00 59.38 304 GLU A CA 1
ATOM 2443 C C . GLU A 1 304 ? 12.027 4.110 18.574 1.00 59.38 304 GLU A C 1
ATOM 2445 O O . GLU A 1 304 ? 12.916 3.357 18.181 1.00 59.38 304 GLU A O 1
ATOM 2450 N N . ASP A 1 305 ? 10.766 3.705 18.725 1.00 64.00 305 ASP A N 1
ATOM 2451 C CA . ASP A 1 305 ? 10.252 2.350 18.513 1.00 64.00 305 ASP A CA 1
ATOM 2452 C C . ASP A 1 305 ? 9.946 2.037 17.033 1.00 64.00 305 ASP A C 1
ATOM 2454 O O . ASP A 1 305 ? 9.737 0.882 16.656 1.00 64.00 305 ASP A O 1
ATOM 2458 N N . GLY A 1 306 ? 9.899 3.061 16.173 1.00 65.50 306 GLY A N 1
ATOM 2459 C CA . GLY A 1 306 ? 9.582 2.965 14.745 1.00 65.50 306 GLY A CA 1
ATOM 2460 C C . GLY A 1 306 ? 8.121 2.630 14.409 1.00 65.50 306 GLY A C 1
ATOM 2461 O O . GLY A 1 306 ? 7.740 2.753 13.240 1.00 65.50 306 GLY A O 1
ATOM 2462 N N . LEU A 1 307 ? 7.314 2.232 15.400 1.00 75.12 307 LEU A N 1
ATOM 2463 C CA . LEU A 1 307 ? 5.882 1.941 15.278 1.00 75.12 307 LEU A CA 1
ATOM 2464 C C . LEU A 1 307 ? 5.001 3.096 15.764 1.00 75.12 307 LEU A C 1
ATOM 2466 O O . LEU A 1 307 ? 3.837 3.131 15.387 1.00 75.12 307 LEU A O 1
ATOM 2470 N N . ALA A 1 308 ? 5.553 4.059 16.511 1.00 83.00 308 ALA A N 1
ATOM 2471 C CA . ALA A 1 308 ? 4.899 5.312 16.891 1.00 83.00 308 ALA A CA 1
ATOM 2472 C C . ALA A 1 308 ? 3.566 5.127 17.633 1.00 83.00 308 ALA A C 1
ATOM 2474 O O . ALA A 1 308 ? 2.664 5.963 17.531 1.00 83.00 308 ALA A O 1
ATOM 2475 N N . VAL A 1 309 ? 3.442 4.040 18.396 1.00 85.62 309 VAL A N 1
ATOM 2476 C CA . VAL A 1 309 ? 2.219 3.752 19.151 1.00 85.62 309 VAL A CA 1
ATOM 2477 C C . VAL A 1 309 ? 2.018 4.780 20.257 1.00 85.62 309 VAL A C 1
ATOM 2479 O O . VAL A 1 309 ? 0.920 5.311 20.408 1.00 85.62 309 VAL A O 1
ATOM 2482 N N . ASP A 1 310 ? 3.094 5.130 20.955 1.00 85.88 310 ASP A N 1
ATOM 2483 C CA . ASP A 1 310 ? 3.064 6.126 22.027 1.00 85.88 310 ASP A CA 1
ATOM 2484 C C . ASP A 1 310 ? 2.675 7.509 21.488 1.00 85.88 310 ASP A C 1
ATOM 2486 O O . ASP A 1 310 ? 1.908 8.237 22.112 1.00 85.88 310 ASP A O 1
ATOM 2490 N N . LEU A 1 311 ? 3.142 7.855 20.281 1.00 87.31 311 LEU A N 1
ATOM 2491 C CA . LEU A 1 311 ? 2.773 9.104 19.611 1.00 87.31 311 LEU A CA 1
ATOM 2492 C C . LEU A 1 311 ? 1.293 9.120 19.213 1.00 87.31 311 LEU A C 1
ATOM 2494 O O . LEU A 1 311 ? 0.640 10.156 19.308 1.00 87.31 311 LEU A O 1
ATOM 2498 N N . PHE A 1 312 ? 0.744 7.980 18.788 1.00 90.75 312 PHE A N 1
ATOM 2499 C CA . PHE A 1 312 ? -0.689 7.864 18.525 1.00 90.75 312 PHE A CA 1
ATOM 2500 C C . PHE A 1 312 ? -1.518 8.097 19.792 1.00 90.75 312 PHE A C 1
ATOM 2502 O O . PHE A 1 312 ? -2.467 8.877 19.758 1.00 90.75 312 PHE A O 1
ATOM 2509 N N . GLU A 1 313 ? -1.143 7.494 20.918 1.00 87.94 313 GLU A N 1
ATOM 2510 C CA . GLU A 1 313 ? -1.860 7.699 22.181 1.00 87.94 313 GLU A CA 1
ATOM 2511 C C . GLU A 1 313 ? -1.742 9.123 22.712 1.00 87.94 313 GLU A C 1
ATOM 2513 O O . GLU A 1 313 ? -2.730 9.687 23.180 1.00 87.94 313 GLU A O 1
ATOM 2518 N N . GLN A 1 314 ? -0.562 9.731 22.594 1.00 88.38 314 GLN A N 1
ATOM 2519 C CA . GLN A 1 314 ? -0.362 11.136 22.939 1.00 88.38 314 GLN A CA 1
ATOM 2520 C C . GLN A 1 314 ? -1.253 12.046 22.089 1.00 88.38 314 GLN A C 1
ATOM 2522 O O . GLN A 1 314 ? -1.884 12.954 22.629 1.00 88.38 314 GLN A O 1
ATOM 2527 N N . ALA A 1 315 ? -1.365 11.775 20.784 1.00 89.38 315 ALA A N 1
ATOM 2528 C CA . ALA A 1 315 ? -2.241 12.533 19.898 1.00 89.38 315 ALA A CA 1
ATOM 2529 C C . ALA A 1 315 ? -3.718 12.396 20.297 1.00 89.38 315 ALA A C 1
ATOM 2531 O O . ALA A 1 315 ? -4.427 13.398 20.378 1.00 89.38 315 ALA A O 1
ATOM 2532 N N . VAL A 1 316 ? -4.172 11.176 20.604 1.00 89.19 316 VAL A N 1
ATOM 2533 C CA . VAL A 1 316 ? -5.545 10.927 21.071 1.00 89.19 316 VAL A CA 1
ATOM 2534 C C . VAL A 1 316 ? -5.809 11.630 22.403 1.00 89.19 316 VAL A C 1
ATOM 2536 O O . VAL A 1 316 ? -6.843 12.280 22.552 1.00 89.19 316 VAL A O 1
ATOM 2539 N N . SER A 1 317 ? -4.876 11.554 23.356 1.00 87.69 317 SER A N 1
ATOM 2540 C CA . SER A 1 317 ? -5.001 12.221 24.656 1.00 87.69 317 SER A CA 1
ATOM 2541 C C . SER A 1 317 ? -5.076 13.741 24.509 1.00 87.69 317 SER A C 1
ATOM 2543 O O . SER A 1 317 ? -5.912 14.368 25.156 1.00 87.69 317 SER A O 1
ATOM 2545 N N . PHE A 1 318 ? -4.238 14.334 23.656 1.00 88.69 318 PHE A N 1
ATOM 2546 C CA . PHE A 1 318 ? -4.254 15.774 23.395 1.00 88.69 318 PHE A CA 1
ATOM 2547 C C . PHE A 1 318 ? -5.588 16.212 22.786 1.00 88.69 318 PHE A C 1
ATOM 2549 O O . PHE A 1 318 ? -6.217 17.144 23.281 1.00 88.69 318 PHE A O 1
ATOM 2556 N N . CYS A 1 319 ? -6.066 15.510 21.755 1.00 86.31 319 CYS A N 1
ATOM 2557 C CA . CYS A 1 319 ? -7.349 15.833 21.134 1.00 86.31 319 CYS A CA 1
ATOM 2558 C C . CYS A 1 319 ? -8.525 15.647 22.100 1.00 86.31 319 CYS A C 1
ATOM 2560 O O . CYS A 1 319 ? -9.439 16.465 22.094 1.00 86.31 319 CYS A O 1
ATOM 2562 N N . SER A 1 320 ? -8.497 14.622 22.954 1.00 84.94 320 SER A N 1
ATOM 2563 C CA . SER A 1 320 ? -9.555 14.395 23.950 1.00 84.94 320 SER A CA 1
ATOM 2564 C C . SER A 1 320 ? -9.596 15.522 24.991 1.00 84.94 320 SER A C 1
ATOM 2566 O O . SER A 1 320 ? -10.667 16.036 25.305 1.00 84.94 320 SER A O 1
ATOM 2568 N N . GLN A 1 321 ? -8.427 15.995 25.442 1.00 85.31 321 GLN A N 1
ATOM 2569 C CA . GLN A 1 321 ? -8.313 17.157 26.331 1.00 85.31 321 GLN A CA 1
ATOM 2570 C C . GLN A 1 321 ? -8.790 18.452 25.663 1.00 85.31 321 GLN A C 1
ATOM 2572 O O . GLN A 1 321 ? -9.555 19.200 26.266 1.00 85.31 321 GLN A O 1
ATOM 2577 N N . ALA A 1 322 ? -8.388 18.702 24.414 1.00 82.94 322 ALA A N 1
ATOM 2578 C CA . ALA A 1 322 ? -8.797 19.887 23.659 1.00 82.94 322 ALA A CA 1
ATOM 2579 C C . ALA A 1 322 ? -10.319 19.946 23.422 1.00 82.94 322 ALA A C 1
ATOM 2581 O O . ALA A 1 322 ? -10.899 21.029 23.353 1.00 82.94 322 ALA A O 1
ATOM 2582 N N . LEU A 1 323 ? -10.966 18.783 23.324 1.00 80.62 323 LEU A N 1
ATOM 2583 C CA . LEU A 1 323 ? -12.396 18.636 23.048 1.00 80.62 323 LEU A CA 1
ATOM 2584 C C . LEU A 1 323 ? -13.256 18.415 24.304 1.00 80.62 323 LEU A C 1
ATOM 2586 O O . LEU A 1 323 ? -14.480 18.375 24.186 1.00 80.62 323 LEU A O 1
ATOM 2590 N N . ASN A 1 324 ? -12.645 18.312 25.491 1.00 77.81 324 ASN A N 1
ATOM 2591 C CA . ASN A 1 324 ? -13.304 17.996 26.768 1.00 77.81 324 ASN A CA 1
ATOM 2592 C C . ASN A 1 324 ? -14.158 16.708 26.737 1.00 77.81 324 ASN A C 1
ATOM 2594 O O . ASN A 1 324 ? -15.277 16.695 27.260 1.00 77.81 324 ASN A O 1
ATOM 2598 N N . ILE A 1 325 ? -13.648 15.638 26.120 1.00 60.94 325 ILE A N 1
ATOM 2599 C CA . ILE A 1 325 ? -14.325 14.331 25.976 1.00 60.94 325 ILE A CA 1
ATOM 2600 C C . ILE A 1 325 ? -13.562 13.188 26.630 1.00 60.94 325 ILE A C 1
ATOM 2602 O O . ILE A 1 325 ? -12.316 13.272 26.722 1.00 60.94 325 ILE A O 1
#

pLDDT: mean 71.22, std 14.57, range [31.41, 91.56]

InterPro domains:
  IPR058913 Integrase core domain, putative [PF24764] (114-238)

Secondary structure (DSSP, 8-state):
-TTTTTS-HHHHHHHHHHTT--TT-------HHHHHHHHHHHHTT-TT--HHHHHHHHHHTT----HHHHHHHHHHHHHHHHHHHHH-PPPPP----SSTTS-EE-SS----SSEEEES-GGGHHHHHHHHHHH-TTS--EEEE-GGG-HHHHHHHHHHIIIIIHHHHHHHHHHHHTTS--TT-HHHHHHHHHHHHHHHHHHHHHHHHHHHT---GGGTT--HHHHHHHHHHHHTTTT-HHHHTTTSPPPGGG----GGGS---TTS----TTS-----------S-HHHHHHHHHH--GGG-SSSS-HHHHHHHHHHHHHHHT-

Radius of gyration: 25.57 Å; chains: 1; bounding box: 64×59×61 Å

Organism: Dreissena polymorpha (NCBI:txid45954)